Protein AF-A0A8S3IQK9-F1 (afdb_monomer)

pLDDT: mean 89.16, std 13.07, range [43.22, 98.38]

InterPro domains:
  IPR002076 ELO family [PF01151] (18-213)
  IPR002076 ELO family [PTHR11157] (20-207)

Secondary structure (DSSP, 8-state):
--HHHHHHHS-HHHHHHHHHHHHHHHHHHHHHHHHHHHHHHHHTTTTT-HHHHHHSPPPHHHHHHHHHHHHHHHHTHHHHHHHHHTT--HHHH-HHHHHHHHHHHHHHHHHTTSHHHHHHIIIIIHHHHHHHHHHHHH---TTHHHHHHHHHHHHHHHHHHHHHHHHHH-GGGTTHHHHTHHHHHHHHHHHHHHHHHHHHHHIIIIIIHHHHHHHHHHTT--

Sequence (222 aa):
IVFPLLTSILSSKVQRLLGKIHHAVLFIYSLFSFSITLFYVIKTKEITNWSDYLCSPIPPWLRIVSMTFTISKIWEWLDTAILISKGQSLKKIGFLHIYHHATTFLLFLCVMNFPGGEKSGMILNGFVHTLMYYHFAFRLPKLLRPIITTLQIIQLIMVTYIWHVVPTVCSSYKHFPQRSFLEFLLPYALVPVYSLFFFKFFIEQYLMSSNKKVRASSHKQE

Organism: NCBI:txid392030

Foldseek 3Di:
DPQVVVLVPDDPVVLLVVQLVLLVVLLVLLCVLQVVLVVVCVVVVVVVPVLCLFAPADDPVNLVSLVVLLVCLLSCVVVVSSCVSVVDDPVRCPDLNVLCSVCSSVLSVLQSVTNNSSSLCSNLVSVLSNVVSCCSNPPDDPVCVLVSLVSVLVSLVVSVVSLVCSLVSHVVCVCVCVVPVVSSCSSVVRSVVSNVVSVVCSCVPPVVVVVVVVVVVVVVVD

Structure (mmCIF, N/CA/C/O backbone):
data_AF-A0A8S3IQK9-F1
#
_entry.id   AF-A0A8S3IQK9-F1
#
loop_
_atom_site.group_PDB
_atom_site.id
_atom_site.type_symbol
_atom_site.label_atom_id
_atom_site.label_alt_id
_atom_site.label_comp_id
_atom_site.label_asym_id
_atom_site.label_entity_id
_atom_site.label_seq_id
_atom_site.pdbx_PDB_ins_code
_atom_site.Cartn_x
_atom_site.Cartn_y
_atom_site.Cartn_z
_atom_site.occupancy
_atom_site.B_iso_or_equiv
_atom_site.auth_seq_id
_atom_site.auth_comp_id
_atom_site.auth_asym_id
_atom_site.auth_atom_id
_atom_site.pdbx_PDB_model_num
ATOM 1 N N . ILE A 1 1 ? -24.512 10.201 5.392 1.00 44.00 1 ILE A N 1
ATOM 2 C CA . ILE A 1 1 ? -25.829 10.179 6.085 1.00 44.00 1 ILE A CA 1
ATOM 3 C C . ILE A 1 1 ? -26.453 8.769 6.143 1.00 44.00 1 ILE A C 1
ATOM 5 O O . ILE A 1 1 ? -27.253 8.521 7.026 1.00 44.00 1 ILE A O 1
ATOM 9 N N . VAL A 1 2 ? -26.033 7.797 5.317 1.00 46.94 2 VAL A N 1
ATOM 10 C CA . VAL A 1 2 ? -26.615 6.429 5.304 1.00 46.94 2 VAL A CA 1
ATOM 11 C C . VAL A 1 2 ? -26.166 5.531 6.478 1.00 46.94 2 VAL A C 1
ATOM 13 O O . VAL A 1 2 ? -26.920 4.691 6.956 1.00 46.94 2 VAL A O 1
ATOM 16 N N . PHE A 1 3 ? -24.949 5.719 6.993 1.00 47.91 3 PHE A N 1
ATOM 17 C CA . PHE A 1 3 ? -24.349 4.815 7.987 1.00 47.91 3 PHE A CA 1
ATOM 18 C C . PHE A 1 3 ? -24.975 4.793 9.401 1.00 47.91 3 PHE A C 1
ATOM 20 O O . PHE A 1 3 ? -25.069 3.701 9.961 1.00 47.91 3 PHE A O 1
ATOM 27 N N . PRO A 1 4 ? -25.433 5.918 9.992 1.00 50.53 4 PRO A N 1
ATOM 28 C CA . PRO A 1 4 ? -26.019 5.918 11.340 1.00 50.53 4 PRO A CA 1
ATOM 29 C C . PRO A 1 4 ? -27.350 5.156 11.444 1.00 50.53 4 PRO A C 1
ATOM 31 O O . PRO A 1 4 ? -27.756 4.777 12.539 1.00 50.53 4 PRO A O 1
ATOM 34 N N . LEU A 1 5 ? -28.039 4.919 10.320 1.00 47.47 5 LEU A N 1
ATOM 35 C CA . LEU A 1 5 ? -29.294 4.163 10.312 1.00 47.47 5 LEU A CA 1
ATOM 36 C C . LEU A 1 5 ? -29.052 2.649 10.422 1.00 47.47 5 LEU A C 1
ATOM 38 O O . LEU A 1 5 ? -29.777 1.952 11.129 1.00 47.47 5 LEU A O 1
ATOM 42 N N . LEU A 1 6 ? -28.000 2.139 9.772 1.00 51.53 6 LEU A N 1
ATOM 43 C CA . LEU A 1 6 ? -27.691 0.705 9.741 1.00 51.53 6 LEU A CA 1
ATOM 44 C C . LEU A 1 6 ? -27.264 0.172 11.121 1.00 51.53 6 LEU A C 1
ATOM 46 O O . LEU A 1 6 ? -27.490 -0.992 11.454 1.00 51.53 6 LEU A O 1
ATOM 50 N N . THR A 1 7 ? -26.673 1.035 11.951 1.00 52.72 7 THR A N 1
ATOM 51 C CA . THR A 1 7 ? -26.176 0.691 13.291 1.00 52.72 7 THR A CA 1
ATOM 52 C C . THR A 1 7 ? -27.278 0.440 14.313 1.00 52.72 7 THR A C 1
ATOM 54 O O . THR A 1 7 ? -27.037 -0.271 15.284 1.00 52.72 7 THR A O 1
ATOM 57 N N . SER A 1 8 ? -28.478 0.981 14.083 1.00 54.38 8 SER A N 1
ATOM 58 C CA . SER A 1 8 ? -29.641 0.823 14.969 1.00 54.38 8 SER A CA 1
ATOM 59 C C . SER A 1 8 ? -30.329 -0.544 14.812 1.00 54.38 8 SER A C 1
ATOM 61 O O . SER A 1 8 ? -30.964 -1.039 15.737 1.00 54.38 8 SER A O 1
ATOM 63 N N . ILE A 1 9 ? -30.170 -1.194 13.653 1.00 61.09 9 ILE A N 1
ATOM 64 C CA . ILE A 1 9 ? -31.007 -2.338 13.253 1.00 61.09 9 ILE A CA 1
ATOM 65 C C . ILE A 1 9 ? -30.297 -3.688 13.463 1.00 61.09 9 ILE A C 1
ATOM 67 O O . ILE A 1 9 ? -30.941 -4.719 13.659 1.00 61.09 9 ILE A O 1
ATOM 71 N N . LEU A 1 10 ? -28.960 -3.719 13.444 1.00 70.81 10 LEU A N 1
ATOM 72 C CA . LEU A 1 10 ? -28.212 -4.975 13.378 1.00 70.81 10 LEU A CA 1
ATOM 73 C C . LEU A 1 10 ? -27.674 -5.440 14.740 1.00 70.81 10 LEU A C 1
ATOM 75 O O . LEU A 1 10 ? -26.848 -4.768 15.357 1.00 70.81 10 LEU A O 1
ATOM 79 N N . SER A 1 11 ? -28.057 -6.650 15.165 1.00 81.94 11 SER A N 1
ATOM 80 C CA . SER A 1 11 ? -27.564 -7.281 16.400 1.00 81.94 11 SER A CA 1
ATOM 81 C C . SER A 1 11 ? -26.031 -7.381 16.449 1.00 81.94 11 SER A C 1
ATOM 83 O O . SER A 1 11 ? -25.366 -7.691 15.455 1.00 81.94 11 SER A O 1
ATOM 85 N N . SER A 1 12 ? -25.449 -7.215 17.644 1.00 80.69 12 SER A N 1
ATOM 86 C CA . SER A 1 12 ? -23.993 -7.252 17.867 1.00 80.69 12 SER A CA 1
ATOM 87 C C . SER A 1 12 ? -23.318 -8.559 17.423 1.00 80.69 12 SER A C 1
ATOM 89 O O . SER A 1 12 ? -22.111 -8.577 17.159 1.00 80.69 12 SER A O 1
ATOM 91 N N . LYS A 1 13 ? -24.061 -9.674 17.361 1.00 85.25 13 LYS A N 1
ATOM 92 C CA . LYS A 1 13 ? -23.564 -10.953 16.825 1.00 85.25 13 LYS A CA 1
ATOM 93 C C . LYS A 1 13 ? -23.401 -10.885 15.307 1.00 85.25 13 LYS A C 1
ATOM 95 O O . LYS A 1 13 ? -22.355 -11.278 14.797 1.00 85.25 13 LYS A O 1
ATOM 100 N N . VAL A 1 14 ? -24.388 -10.322 14.613 1.00 86.38 14 VAL A N 1
ATOM 101 C CA . VAL A 1 14 ? -24.384 -10.168 13.153 1.00 86.38 14 VAL A CA 1
ATOM 102 C C . VAL A 1 14 ? -23.281 -9.202 12.724 1.00 86.38 14 VAL A C 1
ATOM 104 O O . VAL A 1 14 ? -22.491 -9.542 11.854 1.00 86.38 14 VAL A O 1
ATOM 107 N N . GLN A 1 15 ? -23.118 -8.062 13.404 1.00 84.69 15 GLN A N 1
ATOM 108 C CA . GLN A 1 15 ? -22.021 -7.124 13.112 1.00 84.69 15 GLN A CA 1
ATOM 109 C C . GLN A 1 15 ? -20.630 -7.765 13.273 1.00 84.69 15 GLN A C 1
ATOM 111 O O . GLN A 1 15 ? -19.709 -7.507 12.496 1.00 84.69 15 GLN A O 1
ATOM 116 N N . ARG A 1 16 ? -20.458 -8.625 14.289 1.00 86.31 16 ARG A N 1
ATOM 117 C CA . ARG A 1 16 ? -19.213 -9.381 14.493 1.00 86.31 16 ARG A CA 1
ATOM 118 C C . ARG A 1 16 ? -18.987 -10.418 13.396 1.00 86.31 16 ARG A C 1
ATOM 120 O O . ARG A 1 16 ? -17.847 -10.570 12.966 1.00 86.31 16 ARG A O 1
ATOM 127 N N . LEU A 1 17 ? -20.038 -11.110 12.962 1.00 90.69 17 LEU A N 1
ATOM 128 C CA . LEU A 1 17 ? -19.971 -12.080 11.871 1.00 90.69 17 LEU A CA 1
ATOM 129 C C . LEU A 1 17 ? -19.630 -11.398 10.541 1.00 90.69 17 LEU A C 1
ATOM 131 O O . LEU A 1 17 ? -18.677 -11.814 9.892 1.00 90.69 17 LEU A O 1
ATOM 135 N N . LEU A 1 18 ? -20.324 -10.311 10.193 1.00 91.12 18 LEU A N 1
ATOM 136 C CA . LEU A 1 1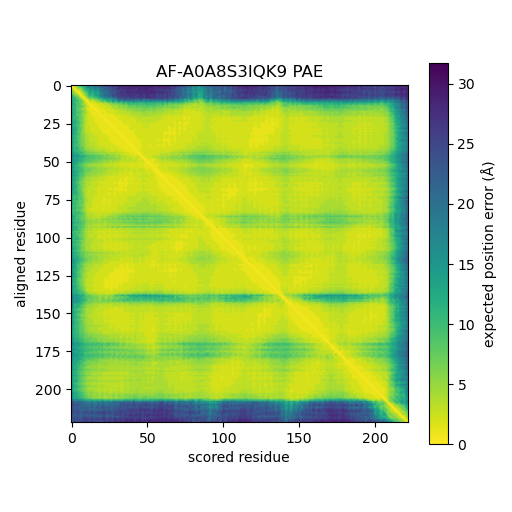8 ? -20.044 -9.522 8.991 1.00 91.12 18 LEU A CA 1
ATOM 137 C C . LEU A 1 18 ? -18.604 -9.017 8.972 1.00 91.12 18 LEU A C 1
ATOM 139 O O . LEU A 1 18 ? -17.912 -9.192 7.978 1.00 91.12 18 LEU A O 1
ATOM 143 N N . GLY A 1 19 ? -18.113 -8.478 10.093 1.00 92.44 19 GLY A N 1
ATOM 144 C CA . GLY A 1 19 ? -16.718 -8.053 10.187 1.00 92.44 19 GLY A CA 1
ATOM 145 C C . GLY A 1 19 ? -15.724 -9.204 9.999 1.00 92.44 19 GLY A C 1
ATOM 146 O O . GLY A 1 19 ? -14.699 -9.022 9.355 1.00 92.44 19 GLY A O 1
ATOM 147 N N . LYS A 1 20 ? -16.018 -10.402 10.522 1.00 93.50 20 LYS A N 1
ATOM 148 C CA . LYS A 1 20 ? -15.171 -11.584 10.292 1.00 93.50 20 LYS A CA 1
ATOM 149 C C . LYS A 1 20 ? -15.172 -12.015 8.826 1.00 93.50 20 LYS A C 1
ATOM 151 O O . LYS A 1 20 ? -14.098 -12.278 8.301 1.00 93.50 20 LYS A O 1
ATOM 156 N N . ILE A 1 21 ? -16.343 -12.078 8.189 1.00 94.88 21 ILE A N 1
ATOM 157 C CA . ILE A 1 21 ? -16.478 -12.438 6.770 1.00 94.88 21 ILE A CA 1
ATOM 158 C C . ILE A 1 21 ? -15.718 -11.430 5.907 1.00 94.88 21 ILE A C 1
ATOM 160 O O . ILE A 1 21 ? -14.909 -11.829 5.081 1.00 94.88 21 ILE A O 1
ATOM 164 N N . HIS A 1 22 ? -15.909 -10.135 6.159 1.00 95.62 22 HIS A N 1
ATOM 165 C CA . HIS A 1 22 ? -15.214 -9.052 5.467 1.00 95.62 22 HIS A CA 1
ATOM 166 C C . HIS A 1 22 ? -13.687 -9.196 5.535 1.00 95.62 22 HIS A C 1
ATOM 168 O O . HIS A 1 22 ? -13.026 -9.253 4.500 1.00 95.62 22 HIS A O 1
ATOM 174 N N . HIS A 1 23 ? -13.121 -9.351 6.739 1.00 96.19 23 HIS A N 1
ATOM 175 C CA . HIS A 1 23 ? -11.676 -9.548 6.879 1.00 96.19 23 HIS A CA 1
ATOM 176 C C . HIS A 1 23 ? -11.203 -10.876 6.264 1.00 96.19 23 HIS A C 1
ATOM 178 O O . HIS A 1 23 ? -10.103 -10.931 5.728 1.00 96.19 23 HIS A O 1
ATOM 184 N N . ALA A 1 24 ? -12.005 -11.945 6.314 1.00 96.56 24 ALA A N 1
ATOM 185 C CA . ALA A 1 24 ? -11.653 -13.224 5.695 1.00 96.56 24 ALA A CA 1
ATOM 186 C C . ALA A 1 24 ? -11.607 -13.128 4.160 1.00 96.56 24 ALA A C 1
ATOM 188 O O . ALA A 1 24 ? -10.679 -13.649 3.546 1.00 96.56 24 ALA A O 1
ATOM 189 N N . VAL A 1 25 ? -12.559 -12.417 3.548 1.00 97.25 25 VAL A N 1
ATOM 190 C CA . VAL A 1 25 ? -12.567 -12.141 2.103 1.00 97.25 25 VAL A CA 1
ATOM 191 C C . VAL A 1 25 ? -11.338 -11.324 1.710 1.00 97.25 25 VAL A C 1
ATOM 193 O O . VAL A 1 25 ? -10.624 -11.713 0.789 1.00 97.25 25 VAL A O 1
ATOM 196 N N . LEU A 1 26 ? -11.036 -10.246 2.441 1.00 97.38 26 LEU A N 1
ATOM 197 C CA . LEU A 1 26 ? -9.849 -9.426 2.179 1.00 97.38 26 LEU A CA 1
ATOM 198 C C . LEU A 1 26 ? -8.540 -10.193 2.391 1.00 97.38 26 LEU A C 1
ATOM 200 O O . LEU A 1 26 ? -7.598 -10.003 1.623 1.00 97.38 26 LEU A O 1
ATOM 204 N N . PHE A 1 27 ? -8.483 -11.094 3.373 1.00 97.50 27 PHE A N 1
ATOM 205 C CA . PHE A 1 27 ? -7.359 -12.010 3.564 1.00 97.50 27 PHE A CA 1
ATOM 206 C C . PHE A 1 27 ? -7.152 -12.916 2.343 1.00 97.50 27 PHE A C 1
ATOM 208 O O . PHE A 1 27 ? -6.056 -12.932 1.786 1.00 97.50 27 PHE A O 1
ATOM 215 N N . ILE A 1 28 ? -8.195 -13.632 1.905 1.00 97.94 28 ILE A N 1
ATOM 216 C CA . ILE A 1 28 ? -8.118 -14.555 0.760 1.00 97.94 28 ILE A CA 1
ATOM 217 C C . ILE A 1 28 ? -7.727 -13.795 -0.511 1.00 97.94 28 ILE A C 1
ATOM 219 O O . ILE A 1 28 ? -6.857 -14.237 -1.258 1.00 97.94 28 ILE A O 1
ATOM 223 N N . TYR A 1 29 ? -8.337 -12.632 -0.737 1.00 98.19 29 TYR A N 1
ATOM 224 C CA . TYR A 1 29 ? -8.069 -11.811 -1.910 1.00 98.19 29 TYR A CA 1
ATOM 225 C C . TYR A 1 29 ? -6.640 -11.245 -1.928 1.00 98.19 29 TYR A C 1
ATOM 227 O O . TYR A 1 29 ? -5.969 -11.269 -2.965 1.00 98.19 29 TYR A O 1
ATOM 235 N N . SER A 1 30 ? -6.151 -10.773 -0.777 1.00 98.00 30 SER A N 1
ATOM 236 C CA . SER A 1 30 ? -4.775 -10.281 -0.642 1.00 98.00 30 SER A CA 1
ATOM 237 C C . SER A 1 30 ? -3.767 -11.403 -0.878 1.00 98.00 30 SER A C 1
ATOM 239 O O . SER A 1 30 ? -2.795 -11.193 -1.602 1.00 98.00 30 SER A O 1
ATOM 241 N N . LEU A 1 31 ? -4.037 -12.601 -0.342 1.00 98.31 31 LEU A N 1
ATOM 242 C CA . LEU A 1 31 ? -3.203 -13.783 -0.547 1.00 98.31 31 LEU A CA 1
ATOM 243 C C . LEU A 1 31 ? -3.162 -14.166 -2.026 1.00 98.31 31 LEU A C 1
ATOM 245 O O . LEU A 1 31 ? -2.081 -14.349 -2.573 1.00 98.31 31 LEU A O 1
ATOM 249 N N . PHE A 1 32 ? -4.321 -14.221 -2.687 1.00 98.38 32 PHE A N 1
ATOM 250 C CA . PHE A 1 32 ? -4.412 -14.502 -4.118 1.00 98.38 32 PHE A CA 1
ATOM 251 C C . PHE A 1 32 ? -3.586 -13.509 -4.947 1.00 98.38 32 PHE A C 1
ATOM 253 O O . PHE A 1 32 ? -2.728 -13.932 -5.719 1.00 98.38 32 PHE A O 1
ATOM 260 N N . SER A 1 33 ? -3.798 -12.204 -4.746 1.00 98.06 33 SER A N 1
ATOM 261 C CA . SER A 1 33 ? -3.134 -11.138 -5.515 1.00 98.06 33 SER A CA 1
ATOM 262 C C . SER A 1 33 ? -1.614 -11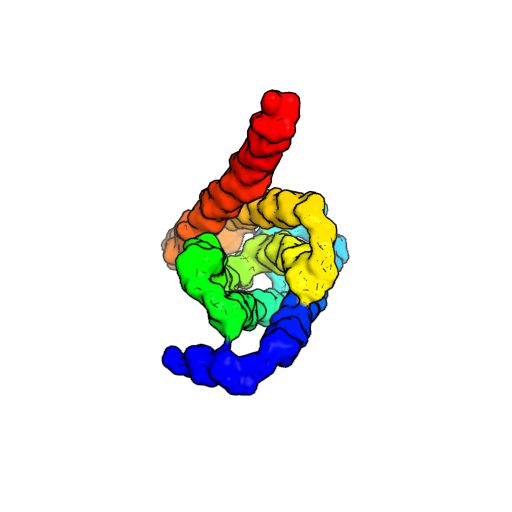.137 -5.314 1.00 98.06 33 SER A C 1
ATOM 264 O O . SER A 1 33 ? -0.851 -11.003 -6.274 1.00 98.06 33 SER A O 1
ATOM 266 N N . PHE A 1 34 ? -1.166 -11.345 -4.072 1.00 98.12 34 PHE A N 1
ATOM 267 C CA . PHE A 1 34 ? 0.247 -11.507 -3.735 1.00 98.12 34 PHE A CA 1
ATOM 268 C C . PHE A 1 34 ? 0.840 -12.755 -4.398 1.00 98.12 34 PHE A C 1
ATOM 270 O O . PHE A 1 34 ? 1.838 -12.656 -5.111 1.00 98.12 34 PHE A O 1
ATOM 277 N N . SER A 1 35 ? 0.225 -13.923 -4.198 1.00 98.38 35 SER A N 1
ATOM 278 C CA . SER A 1 35 ? 0.761 -15.201 -4.667 1.00 98.38 35 SER A CA 1
ATOM 279 C C . SER A 1 35 ? 0.821 -15.285 -6.187 1.00 98.38 35 SER A C 1
ATOM 281 O O . SER A 1 35 ? 1.826 -15.751 -6.718 1.00 98.38 35 SER A O 1
ATOM 283 N N . ILE A 1 36 ? -0.207 -14.809 -6.897 1.00 98.19 36 ILE A N 1
ATOM 284 C CA . ILE A 1 36 ? -0.225 -14.863 -8.362 1.00 98.19 36 ILE A CA 1
ATOM 285 C C . ILE A 1 36 ? 0.827 -13.935 -8.982 1.00 98.19 36 ILE A C 1
ATOM 287 O O . ILE A 1 36 ? 1.512 -14.325 -9.929 1.00 98.19 36 ILE A O 1
ATOM 291 N N . THR A 1 37 ? 1.019 -12.744 -8.407 1.00 97.81 37 THR A N 1
ATOM 292 C CA . THR A 1 37 ? 2.041 -11.791 -8.863 1.00 97.81 37 THR A CA 1
ATOM 293 C C . THR A 1 37 ? 3.440 -12.307 -8.551 1.00 97.81 37 THR A C 1
ATOM 295 O O . THR A 1 37 ? 4.316 -12.274 -9.411 1.00 97.81 37 THR A O 1
ATOM 298 N N . LEU A 1 38 ? 3.652 -12.840 -7.344 1.00 97.94 38 LEU A N 1
ATOM 299 C CA . LEU A 1 38 ? 4.930 -13.427 -6.955 1.00 97.94 38 LEU A CA 1
ATOM 300 C C . LEU A 1 38 ? 5.287 -14.620 -7.851 1.00 97.94 38 LEU A C 1
ATOM 302 O O . LEU A 1 38 ? 6.410 -14.705 -8.342 1.00 97.94 38 LEU A O 1
ATOM 306 N N . PHE A 1 39 ? 4.327 -15.509 -8.115 1.00 97.88 39 PHE A N 1
ATOM 307 C CA . PHE A 1 39 ? 4.516 -16.636 -9.024 1.00 97.88 39 PHE A CA 1
ATOM 308 C C . PHE A 1 39 ? 4.902 -16.173 -10.432 1.00 97.88 39 PHE A C 1
ATOM 310 O O . PHE A 1 39 ? 5.832 -16.725 -11.019 1.00 97.88 39 PHE A O 1
ATOM 317 N N . TYR A 1 40 ? 4.233 -15.141 -10.958 1.00 97.56 40 TYR A N 1
ATOM 318 C CA . TYR A 1 40 ? 4.571 -14.553 -12.254 1.00 97.56 40 TYR A CA 1
ATOM 319 C C . TYR A 1 40 ? 6.020 -14.044 -12.286 1.00 97.56 40 TYR A C 1
ATOM 321 O O . TYR A 1 40 ? 6.787 -14.473 -13.144 1.00 97.56 40 TYR A O 1
ATOM 329 N N . VAL A 1 41 ? 6.415 -13.214 -11.316 1.00 97.06 41 VAL A N 1
ATOM 330 C CA . VAL A 1 41 ? 7.752 -12.594 -11.250 1.00 97.06 41 VAL A CA 1
ATOM 331 C C . VAL A 1 41 ? 8.868 -13.631 -11.041 1.00 97.06 41 VAL A C 1
ATOM 333 O O . VAL A 1 41 ? 9.979 -13.467 -11.549 1.00 97.06 41 VAL A O 1
ATOM 336 N N . ILE A 1 42 ? 8.589 -14.726 -10.324 1.00 97.12 42 ILE A N 1
ATOM 337 C CA . ILE A 1 42 ? 9.517 -15.861 -10.203 1.00 97.12 42 ILE A CA 1
ATOM 338 C C . ILE A 1 42 ? 9.629 -16.597 -11.543 1.00 97.12 42 ILE A C 1
ATOM 340 O O . ILE A 1 42 ? 10.737 -16.873 -12.005 1.00 97.12 42 ILE A O 1
ATOM 344 N N . LYS A 1 43 ? 8.498 -16.892 -12.194 1.00 96.69 43 LYS A N 1
ATOM 345 C CA . LYS A 1 43 ? 8.457 -17.633 -13.462 1.00 96.69 43 LYS A CA 1
ATOM 346 C C . LYS A 1 43 ? 9.163 -16.889 -14.598 1.00 96.69 43 LYS A C 1
ATOM 348 O O . LYS A 1 43 ? 9.836 -17.527 -15.404 1.00 96.69 43 LYS A O 1
ATOM 353 N N . THR A 1 44 ? 9.039 -15.565 -14.662 1.00 95.75 44 THR A N 1
ATOM 354 C CA . THR A 1 44 ? 9.718 -14.729 -15.665 1.00 95.75 44 THR A CA 1
ATOM 355 C C . THR A 1 44 ? 11.158 -14.381 -15.287 1.00 95.75 44 THR A C 1
ATOM 357 O O . THR A 1 44 ? 11.843 -13.730 -16.069 1.00 95.75 44 THR A O 1
ATOM 360 N N . LYS A 1 45 ? 11.647 -14.835 -14.120 1.00 95.19 45 LYS A N 1
ATOM 361 C CA . LYS A 1 45 ? 12.973 -14.517 -13.553 1.00 95.19 45 LYS A CA 1
ATOM 362 C C . LYS A 1 45 ? 13.209 -13.026 -13.285 1.00 95.19 45 LYS A C 1
ATOM 364 O O . LYS A 1 45 ? 14.318 -12.639 -12.914 1.00 95.19 45 LYS A O 1
ATOM 369 N N . GLU A 1 46 ? 12.163 -12.207 -13.359 1.00 94.56 46 GLU A N 1
ATOM 370 C CA . GLU A 1 46 ? 12.211 -10.780 -13.034 1.00 94.56 46 GLU A CA 1
ATOM 371 C C . GLU A 1 46 ? 12.671 -10.551 -11.588 1.00 94.56 46 GLU A C 1
ATOM 373 O O . GLU A 1 46 ? 13.351 -9.573 -11.320 1.00 94.56 46 GLU A O 1
ATOM 378 N N . ILE A 1 47 ? 12.416 -11.486 -10.662 1.00 91.69 47 ILE A N 1
ATOM 379 C CA . ILE A 1 47 ? 12.910 -11.372 -9.276 1.00 91.69 47 ILE A CA 1
ATOM 380 C C . ILE A 1 47 ? 14.443 -11.285 -9.178 1.00 91.69 47 ILE A C 1
ATOM 382 O O . ILE A 1 47 ? 14.969 -10.738 -8.213 1.00 91.69 47 ILE A O 1
ATOM 386 N N . THR A 1 48 ? 15.161 -11.836 -10.162 1.00 93.00 48 THR A N 1
ATOM 387 C CA . THR A 1 48 ? 16.632 -11.842 -10.194 1.00 93.00 48 THR A CA 1
ATOM 388 C C . THR A 1 48 ? 17.219 -10.674 -10.978 1.00 93.00 48 THR A C 1
ATOM 390 O O . THR A 1 48 ? 18.368 -10.307 -10.745 1.00 93.00 48 THR A O 1
ATOM 393 N N . ASN A 1 49 ? 16.438 -10.066 -11.875 1.00 94.31 49 ASN A N 1
ATOM 394 C CA . ASN A 1 49 ? 16.864 -8.923 -12.670 1.00 94.31 49 ASN A CA 1
ATOM 395 C C . ASN A 1 49 ? 16.090 -7.671 -12.253 1.00 94.31 49 ASN A C 1
ATOM 397 O O . ASN A 1 49 ? 14.935 -7.471 -12.625 1.00 94.31 49 ASN A O 1
ATOM 401 N N . TRP A 1 50 ? 16.766 -6.796 -11.510 1.00 91.69 50 TRP A N 1
ATOM 402 C CA . TRP A 1 50 ? 16.170 -5.574 -10.975 1.00 91.69 50 TRP A CA 1
ATOM 403 C C . TRP A 1 50 ? 15.604 -4.645 -12.058 1.00 91.69 50 TRP A C 1
ATOM 405 O O . TRP A 1 50 ? 14.548 -4.049 -11.863 1.00 91.69 50 TRP A O 1
ATOM 415 N N . SER A 1 51 ? 16.260 -4.551 -13.218 1.00 93.38 51 SER A N 1
ATOM 416 C CA . SER A 1 51 ? 15.768 -3.730 -14.329 1.00 93.38 51 SER A CA 1
ATOM 417 C C . SER A 1 51 ? 14.462 -4.289 -14.893 1.00 93.38 51 SER A C 1
ATOM 419 O O . SER A 1 51 ? 13.494 -3.549 -15.069 1.00 93.38 51 SER A O 1
ATOM 421 N N . ASP A 1 52 ? 14.393 -5.603 -15.106 1.00 94.25 52 ASP A N 1
ATOM 422 C CA . ASP A 1 52 ? 13.188 -6.244 -15.642 1.00 94.25 52 ASP A CA 1
ATOM 423 C C . ASP A 1 52 ? 12.036 -6.170 -14.6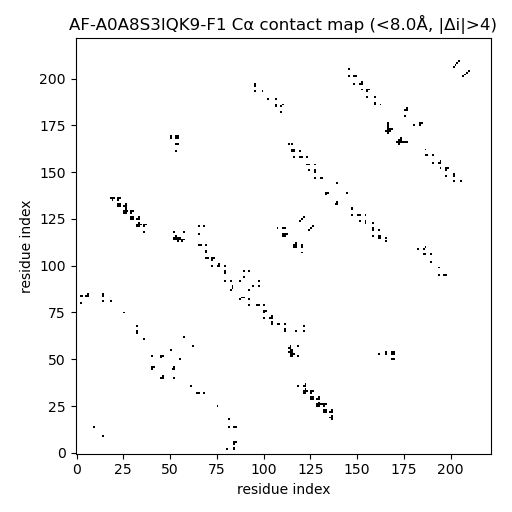27 1.00 94.25 52 ASP A C 1
ATOM 425 O O . ASP A 1 52 ? 10.897 -5.854 -14.980 1.00 94.25 52 ASP A O 1
ATOM 429 N N . TYR A 1 53 ? 12.331 -6.346 -13.335 1.00 95.88 53 TYR A N 1
ATOM 430 C CA . TYR A 1 53 ? 11.347 -6.137 -12.276 1.00 95.88 53 TYR A CA 1
ATOM 431 C C . TYR A 1 53 ? 10.772 -4.717 -12.290 1.00 95.88 53 TYR A C 1
ATOM 433 O O . TYR A 1 53 ? 9.569 -4.537 -12.126 1.00 95.88 53 TYR A O 1
ATOM 441 N N . LEU A 1 54 ? 11.583 -3.686 -12.511 1.00 95.62 54 LEU A N 1
ATOM 442 C CA . LEU A 1 54 ? 11.091 -2.308 -12.480 1.00 95.62 54 LEU A CA 1
ATOM 443 C C . LEU A 1 54 ? 10.384 -1.881 -13.768 1.00 95.62 54 LEU A C 1
ATOM 445 O O . LEU A 1 54 ? 9.412 -1.123 -13.703 1.00 95.62 54 LEU A O 1
ATOM 449 N N . CYS A 1 55 ? 10.859 -2.355 -14.918 1.00 95.06 55 CYS A N 1
ATOM 450 C CA . CYS A 1 55 ? 10.507 -1.773 -16.210 1.00 95.06 55 CYS A CA 1
ATOM 451 C C . CYS A 1 55 ? 9.592 -2.655 -17.064 1.00 95.06 55 CYS A C 1
ATOM 453 O O . CYS A 1 55 ? 8.861 -2.118 -17.896 1.00 95.06 55 CYS A O 1
ATOM 455 N N . SER A 1 56 ? 9.591 -3.978 -16.869 1.00 94.88 56 SER A N 1
ATOM 456 C CA . SER A 1 56 ? 8.799 -4.884 -17.707 1.00 94.88 56 SER A CA 1
ATOM 457 C C . SER A 1 56 ? 7.314 -4.813 -17.342 1.00 94.88 56 SER A C 1
ATOM 459 O O . SER A 1 56 ? 6.970 -5.088 -16.186 1.00 94.88 56 SER A O 1
ATOM 461 N N . PRO A 1 57 ? 6.420 -4.464 -18.287 1.00 94.38 57 PRO A N 1
ATOM 462 C CA . PRO A 1 57 ? 4.988 -4.388 -18.027 1.00 94.38 57 PRO A CA 1
ATOM 463 C C . PRO A 1 57 ? 4.413 -5.771 -17.716 1.00 94.38 57 PRO A C 1
ATOM 465 O O . PRO A 1 57 ? 4.880 -6.790 -18.226 1.00 94.38 57 PRO A O 1
ATOM 468 N N . ILE A 1 58 ? 3.370 -5.803 -16.890 1.00 94.88 58 ILE A N 1
ATOM 469 C CA . ILE A 1 58 ? 2.651 -7.045 -16.602 1.00 94.88 58 ILE A CA 1
ATOM 470 C C . ILE A 1 58 ? 1.714 -7.428 -17.760 1.00 94.88 58 ILE A C 1
ATOM 472 O O . ILE A 1 58 ? 1.192 -6.550 -18.455 1.00 94.88 58 ILE A O 1
ATOM 476 N N . PRO A 1 59 ? 1.449 -8.729 -17.973 1.00 96.62 59 PRO A N 1
ATOM 477 C CA . PRO A 1 59 ? 0.540 -9.181 -19.019 1.00 96.62 59 PRO A CA 1
ATOM 478 C C . PRO A 1 59 ? -0.919 -8.779 -18.727 1.00 96.62 59 PRO A C 1
ATOM 480 O O . PRO A 1 59 ? -1.287 -8.604 -17.561 1.00 96.62 59 PRO A O 1
ATOM 483 N N . PRO A 1 60 ? -1.797 -8.720 -19.750 1.00 96.50 60 PRO A N 1
ATOM 484 C CA . PRO A 1 60 ? -3.177 -8.247 -19.597 1.00 96.50 60 PRO A CA 1
ATOM 485 C C . PRO A 1 60 ? -3.996 -8.982 -18.527 1.00 96.50 60 PRO A C 1
ATOM 487 O O . PRO A 1 60 ? -4.770 -8.364 -17.804 1.00 96.50 60 PRO A O 1
ATOM 490 N N . TRP A 1 61 ? -3.806 -10.294 -18.372 1.00 95.94 61 TRP A N 1
ATOM 491 C CA . TRP A 1 61 ? -4.524 -11.068 -17.355 1.00 95.94 61 TRP A CA 1
ATOM 492 C C . TRP A 1 61 ? -4.115 -10.670 -15.926 1.00 95.94 61 TRP A C 1
ATOM 494 O O . TRP A 1 61 ? -4.964 -10.603 -15.040 1.00 95.94 61 TRP A O 1
ATOM 504 N N . LEU A 1 62 ? -2.834 -10.355 -15.698 1.00 97.12 62 LEU A N 1
ATOM 505 C CA . LEU A 1 62 ? -2.334 -9.907 -14.396 1.00 97.12 62 LEU A CA 1
ATOM 506 C C . LEU A 1 62 ? -2.701 -8.439 -14.158 1.00 97.12 62 LEU A C 1
ATOM 508 O O . LEU A 1 62 ? -2.953 -8.028 -13.028 1.00 97.12 62 LEU A O 1
ATOM 512 N N . ARG A 1 63 ? -2.819 -7.658 -15.237 1.00 96.69 63 ARG A N 1
ATOM 513 C CA . ARG A 1 63 ? -3.335 -6.287 -15.202 1.00 96.69 63 ARG A CA 1
ATOM 514 C C . ARG A 1 63 ? -4.766 -6.221 -14.682 1.00 96.69 63 ARG A C 1
ATOM 516 O O . ARG A 1 63 ? -5.073 -5.313 -13.917 1.00 96.69 63 ARG A O 1
ATOM 523 N N . ILE A 1 64 ? -5.611 -7.200 -15.011 1.00 97.25 64 ILE A N 1
ATOM 524 C CA . ILE A 1 64 ? -6.957 -7.311 -14.426 1.00 97.25 64 ILE A CA 1
ATOM 525 C C . ILE A 1 64 ? -6.867 -7.491 -12.904 1.00 97.25 64 ILE A C 1
ATOM 527 O O . ILE A 1 64 ? -7.572 -6.796 -12.178 1.00 97.25 64 ILE A O 1
ATOM 531 N N . VAL A 1 65 ? -5.962 -8.348 -12.413 1.00 97.75 65 VAL A N 1
ATOM 532 C CA . VAL A 1 65 ? -5.747 -8.552 -10.966 1.00 97.75 65 VAL A CA 1
ATOM 533 C C . VAL A 1 65 ? -5.274 -7.266 -10.286 1.00 97.75 65 VAL A C 1
ATOM 535 O O . VAL A 1 65 ? -5.757 -6.909 -9.214 1.00 97.75 65 VAL A O 1
ATOM 538 N N . SER A 1 66 ? -4.367 -6.528 -10.923 1.00 97.62 66 SER A N 1
ATOM 539 C CA . SER A 1 66 ? -3.920 -5.221 -10.436 1.00 97.62 66 SER A CA 1
ATOM 540 C C . SER A 1 66 ? -5.060 -4.202 -10.377 1.00 97.62 66 SER A C 1
ATOM 542 O O . S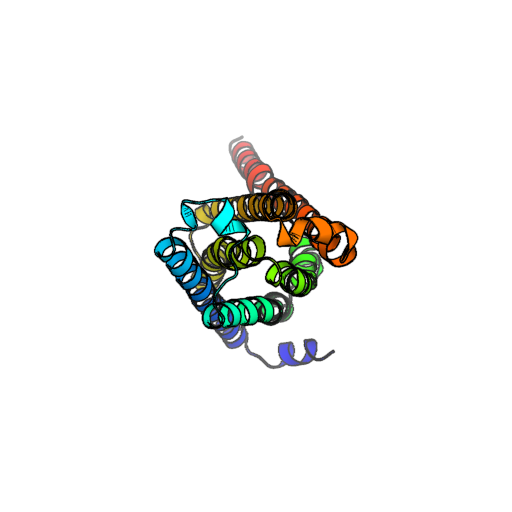ER A 1 66 ? -5.246 -3.532 -9.362 1.00 97.62 66 SER A O 1
ATOM 544 N N . MET A 1 67 ? -5.896 -4.129 -11.417 1.00 97.56 67 MET A N 1
ATOM 545 C CA . MET A 1 67 ? -7.080 -3.265 -11.426 1.00 97.56 67 MET A CA 1
ATOM 546 C C . MET A 1 67 ? -8.048 -3.620 -10.297 1.00 97.56 67 MET A C 1
ATOM 548 O O . MET A 1 67 ? -8.505 -2.729 -9.579 1.00 97.56 67 MET A O 1
ATOM 552 N N . THR A 1 68 ? -8.326 -4.908 -10.081 1.00 97.62 68 THR A N 1
ATOM 553 C CA . THR A 1 68 ? -9.170 -5.337 -8.962 1.00 97.62 68 THR A CA 1
ATOM 554 C C . THR A 1 68 ? -8.501 -5.067 -7.613 1.00 97.62 68 THR A C 1
ATOM 556 O O . THR A 1 68 ? -9.197 -4.780 -6.644 1.00 97.62 68 THR A O 1
ATOM 559 N N . PHE A 1 69 ? -7.164 -5.097 -7.530 1.00 97.69 69 PHE A N 1
ATOM 560 C CA . PHE A 1 69 ? -6.408 -4.754 -6.320 1.00 97.69 69 PHE A CA 1
ATOM 561 C C . PHE A 1 69 ? -6.477 -3.256 -6.008 1.00 97.69 69 PHE A C 1
ATOM 563 O O . PHE A 1 69 ? -6.603 -2.863 -4.851 1.00 97.69 69 PHE A O 1
ATOM 570 N N . THR A 1 70 ? -6.485 -2.403 -7.031 1.00 97.62 70 THR A N 1
ATOM 571 C CA . THR A 1 70 ? -6.778 -0.977 -6.863 1.00 97.62 70 THR A CA 1
ATOM 572 C C . THR A 1 70 ? -8.222 -0.772 -6.400 1.00 97.62 70 THR A C 1
ATOM 574 O O . THR A 1 70 ? -8.459 -0.051 -5.434 1.00 97.62 70 THR A O 1
ATOM 577 N N . ILE A 1 71 ? -9.195 -1.453 -7.016 1.00 97.25 71 ILE A N 1
ATOM 578 C CA . ILE A 1 71 ? -10.612 -1.371 -6.619 1.00 97.25 71 ILE A CA 1
ATOM 579 C C . ILE A 1 71 ? -10.826 -1.879 -5.186 1.00 97.25 71 ILE A C 1
ATOM 581 O O . ILE A 1 71 ? -11.648 -1.320 -4.455 1.00 97.25 71 ILE A O 1
ATOM 585 N N . SER A 1 72 ? -10.059 -2.876 -4.733 1.00 97.06 72 SER A N 1
ATOM 586 C CA . SER A 1 72 ? -10.174 -3.382 -3.363 1.00 97.06 72 SER A CA 1
ATOM 587 C C . SER A 1 72 ? -9.897 -2.299 -2.320 1.00 97.06 72 SER A C 1
ATOM 589 O O . SER A 1 72 ? -10.437 -2.388 -1.227 1.00 97.06 72 SER A O 1
ATOM 591 N N . LYS A 1 73 ? -9.168 -1.222 -2.646 1.00 97.31 73 LYS A N 1
ATOM 592 C CA . LYS A 1 73 ? -8.961 -0.082 -1.732 1.00 97.31 73 LYS A CA 1
ATOM 593 C C . LYS A 1 73 ? -10.248 0.665 -1.390 1.00 97.31 73 LYS A C 1
ATOM 595 O O . LYS A 1 73 ? -10.374 1.167 -0.277 1.00 97.31 73 LYS A O 1
ATOM 600 N N . ILE A 1 74 ? -11.236 0.665 -2.287 1.00 96.12 74 ILE A N 1
ATOM 601 C CA . ILE A 1 74 ? -12.590 1.149 -1.975 1.00 96.12 74 ILE A CA 1
ATOM 602 C C . ILE A 1 74 ? -13.295 0.160 -1.044 1.00 96.12 74 ILE A C 1
ATOM 604 O O . ILE A 1 74 ? -13.935 0.565 -0.077 1.00 96.12 74 ILE A O 1
ATOM 608 N N . TRP A 1 75 ? -13.159 -1.144 -1.299 1.00 96.12 75 TRP A N 1
ATOM 609 C CA . TRP A 1 75 ? -13.743 -2.177 -0.438 1.00 96.12 75 TRP A CA 1
ATOM 610 C C . TRP A 1 75 ? -13.190 -2.111 0.994 1.00 96.12 75 TRP A C 1
ATOM 612 O O . TRP A 1 75 ? -13.929 -2.277 1.963 1.00 96.12 75 TRP A O 1
ATOM 622 N N . GLU A 1 76 ? -11.906 -1.791 1.146 1.00 96.88 76 GLU A N 1
ATOM 623 C CA . GLU A 1 76 ? -11.243 -1.581 2.435 1.00 96.88 76 GLU A CA 1
ATOM 624 C C . GLU A 1 76 ? -11.859 -0.415 3.243 1.00 96.88 76 GLU A C 1
ATOM 626 O O . GLU A 1 76 ? -11.732 -0.388 4.464 1.00 96.88 76 GLU A O 1
ATOM 631 N N . TRP A 1 77 ? -12.624 0.510 2.642 1.00 95.00 77 TRP A N 1
ATOM 632 C CA . TR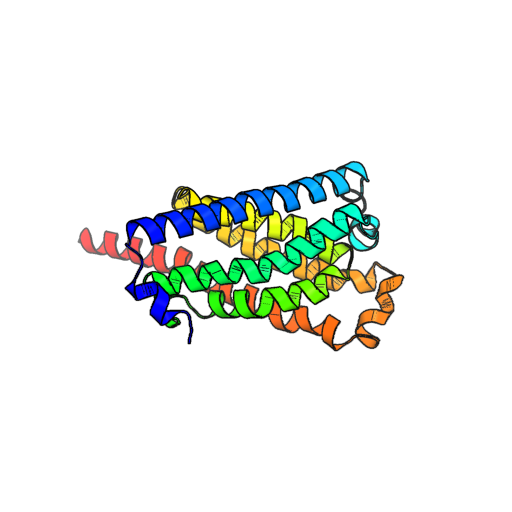P A 1 77 ? -13.380 1.524 3.405 1.00 95.00 77 TRP A CA 1
ATOM 633 C C . TRP A 1 77 ? -14.412 0.913 4.357 1.00 95.00 77 TRP A C 1
ATOM 635 O O . TRP A 1 77 ? -14.760 1.529 5.373 1.00 95.00 77 TRP A O 1
ATOM 645 N N . LEU A 1 78 ? -14.863 -0.316 4.076 1.00 94.69 78 LEU A N 1
ATOM 646 C CA . LEU A 1 78 ? -15.709 -1.080 4.985 1.00 94.69 78 LEU A CA 1
ATOM 647 C C . LEU A 1 78 ? -15.023 -1.343 6.335 1.00 94.69 78 LEU A C 1
ATOM 649 O O . LEU A 1 78 ? -15.731 -1.444 7.334 1.00 94.69 78 LEU A O 1
ATOM 653 N N . ASP A 1 79 ? -13.685 -1.348 6.416 1.00 93.75 79 ASP A N 1
ATOM 654 C CA . ASP A 1 79 ? -12.955 -1.440 7.689 1.00 93.75 79 ASP A CA 1
ATOM 655 C C . ASP A 1 79 ? -13.349 -0.284 8.618 1.00 93.75 79 ASP A C 1
ATOM 657 O O . ASP A 1 79 ? -13.776 -0.491 9.758 1.00 93.75 79 ASP A O 1
ATOM 661 N N . THR A 1 80 ? -13.295 0.947 8.103 1.00 93.06 80 THR A N 1
ATOM 662 C CA . THR A 1 80 ? -13.700 2.159 8.831 1.00 93.06 80 THR A CA 1
ATOM 663 C C . THR A 1 80 ? -15.178 2.106 9.203 1.00 93.06 80 THR A C 1
ATOM 665 O O . THR A 1 80 ? -15.555 2.396 10.339 1.00 93.06 80 THR A O 1
ATOM 668 N N . ALA A 1 81 ? -16.021 1.680 8.267 1.00 91.00 81 ALA A N 1
ATOM 669 C CA . ALA A 1 81 ? -17.457 1.554 8.471 1.00 91.00 81 ALA A CA 1
ATOM 670 C C . ALA A 1 81 ? -17.823 0.528 9.561 1.00 91.00 81 ALA A C 1
ATOM 672 O O . ALA A 1 81 ? -18.688 0.807 10.390 1.00 91.00 81 ALA A O 1
ATOM 673 N N . ILE A 1 82 ? -17.128 -0.612 9.630 1.00 91.00 82 ILE A N 1
ATOM 674 C CA . ILE A 1 82 ? -17.292 -1.629 10.680 1.00 91.00 82 ILE A CA 1
ATOM 675 C C . ILE A 1 82 ? -16.837 -1.096 12.049 1.00 91.00 82 ILE A C 1
ATOM 677 O O . ILE A 1 82 ? -17.412 -1.451 13.081 1.00 91.00 82 ILE A O 1
ATOM 681 N N . LEU A 1 83 ? -15.790 -0.268 12.105 1.00 90.69 83 LEU A N 1
ATOM 682 C CA . LEU A 1 83 ? -15.352 0.354 13.360 1.00 90.69 83 LEU A CA 1
ATOM 683 C C . LEU A 1 83 ? -16.377 1.379 13.858 1.00 90.69 83 LEU A C 1
ATOM 685 O O . LEU A 1 83 ? -16.754 1.341 15.033 1.00 90.69 83 LEU A O 1
ATOM 689 N N . ILE A 1 84 ? -16.886 2.226 12.960 1.00 90.19 84 ILE A N 1
ATOM 690 C CA . ILE A 1 84 ? -17.965 3.176 13.260 1.00 90.19 84 ILE A CA 1
ATOM 691 C C . ILE A 1 84 ? -19.225 2.425 13.697 1.00 90.19 84 ILE A C 1
ATOM 693 O O . ILE A 1 84 ? -19.842 2.800 14.693 1.00 90.19 84 ILE A O 1
ATOM 697 N N . SER A 1 85 ? -19.574 1.316 13.032 1.00 86.38 85 SER A N 1
ATOM 698 C CA . SER A 1 85 ? -20.770 0.541 13.376 1.00 86.38 85 SER A CA 1
ATOM 699 C C . SER A 1 85 ? -20.706 -0.094 14.763 1.00 86.38 85 SER A C 1
ATOM 701 O O . SER A 1 85 ? -21.733 -0.310 15.396 1.00 86.38 85 SER A O 1
ATOM 703 N N . LYS A 1 86 ? -19.491 -0.357 15.257 1.00 85.44 86 LYS A N 1
ATOM 704 C CA . LYS A 1 86 ? -19.215 -0.819 16.625 1.00 85.44 86 LYS A CA 1
ATOM 705 C C . LYS A 1 86 ? -19.188 0.322 17.653 1.00 85.44 86 LYS A C 1
ATOM 707 O O . LYS A 1 86 ? -18.764 0.101 18.787 1.00 85.44 86 LYS A O 1
ATOM 712 N N . GLY A 1 87 ? -19.582 1.534 17.263 1.00 85.31 87 GLY A N 1
ATOM 713 C CA . GLY A 1 87 ? -19.619 2.714 18.124 1.00 85.31 87 GLY A CA 1
ATOM 714 C C . GLY A 1 87 ? -18.256 3.369 18.353 1.00 85.31 87 GLY A C 1
ATOM 715 O O . GLY A 1 87 ? -18.089 4.104 19.325 1.00 85.31 87 GLY A O 1
ATOM 716 N N . GLN A 1 88 ? -17.247 3.105 17.512 1.00 88.88 88 GLN A N 1
ATOM 717 C CA . GLN A 1 88 ? -15.980 3.828 17.618 1.00 88.88 88 GLN A CA 1
ATOM 718 C C . GLN A 1 88 ? -16.099 5.219 16.994 1.00 88.88 88 GLN A C 1
ATOM 720 O O . GLN A 1 88 ? -16.476 5.364 15.834 1.00 88.88 88 GLN A O 1
ATOM 725 N N . SER A 1 89 ? -15.730 6.250 17.755 1.00 89.25 89 SER A N 1
ATOM 726 C CA . SER A 1 89 ? -15.610 7.607 17.222 1.00 89.25 89 SER A CA 1
ATOM 727 C C . SER A 1 89 ? -14.402 7.725 16.288 1.00 89.25 89 SER A C 1
ATOM 729 O O . SER A 1 89 ? -13.395 7.036 16.471 1.00 89.25 89 SER A O 1
ATOM 731 N N . LEU A 1 90 ? -14.452 8.658 15.331 1.00 88.25 90 LEU A N 1
ATOM 732 C CA . LEU A 1 90 ? -13.337 8.928 14.409 1.00 88.25 90 LEU A CA 1
ATOM 733 C C . LEU A 1 90 ? -12.031 9.255 15.155 1.00 88.25 90 LEU A C 1
ATOM 735 O O . LEU A 1 90 ? -10.955 8.808 14.764 1.00 88.25 90 LEU A O 1
ATOM 739 N N . LYS A 1 91 ? -12.131 9.950 16.297 1.00 87.62 91 LYS A N 1
ATOM 740 C CA . LYS A 1 91 ? -10.988 10.237 17.177 1.00 87.62 91 LYS A CA 1
ATOM 741 C C . LYS A 1 91 ? -10.332 8.962 17.721 1.00 87.62 91 LYS A C 1
ATOM 743 O O . LYS A 1 91 ? -9.115 8.926 17.861 1.00 87.62 91 LYS A O 1
ATOM 748 N N . LYS A 1 92 ? -11.124 7.926 18.026 1.00 88.31 92 LYS A N 1
ATOM 749 C CA . LYS A 1 92 ? -10.630 6.635 18.530 1.00 88.31 92 LYS A CA 1
ATOM 750 C C . LYS A 1 92 ? -10.039 5.761 17.423 1.00 88.31 92 LYS A C 1
ATOM 752 O O . LYS A 1 92 ? -9.078 5.050 17.688 1.00 88.31 92 LYS A O 1
ATOM 757 N N . ILE A 1 93 ? -10.609 5.815 16.219 1.00 90.69 93 ILE A N 1
ATOM 758 C CA . ILE A 1 93 ? -10.073 5.135 15.027 1.00 90.69 93 ILE A CA 1
ATOM 759 C C . ILE A 1 93 ? -8.680 5.690 14.686 1.00 90.69 93 ILE A C 1
ATOM 761 O O . ILE A 1 93 ? -7.764 4.934 14.372 1.00 90.69 93 ILE A O 1
ATOM 765 N N . GLY A 1 94 ? -8.500 7.002 14.850 1.00 91.88 94 GLY A N 1
ATOM 766 C CA . GLY A 1 94 ? -7.208 7.667 14.733 1.00 91.88 94 GLY A CA 1
ATOM 767 C C . GLY A 1 94 ? -6.919 8.176 13.323 1.00 91.88 94 GLY A C 1
ATOM 768 O O . GLY A 1 94 ? -7.410 7.652 12.322 1.00 91.88 94 GLY A O 1
ATOM 769 N N . PHE A 1 95 ? -6.100 9.228 13.256 1.00 93.69 95 PHE A N 1
ATOM 770 C CA . PHE A 1 95 ? -5.782 9.926 12.008 1.00 93.69 95 PHE A CA 1
ATOM 771 C C . PHE A 1 95 ? -5.125 9.012 10.971 1.00 93.69 95 PHE A C 1
ATOM 773 O O . PHE A 1 95 ? -5.543 9.029 9.821 1.00 93.69 95 PHE A O 1
ATOM 780 N N . LEU A 1 96 ? -4.151 8.185 11.381 1.00 93.69 96 LEU A N 1
ATOM 781 C CA . LEU A 1 96 ? -3.421 7.290 10.475 1.00 93.69 96 LEU A CA 1
ATOM 782 C C . LEU A 1 96 ? -4.371 6.398 9.667 1.00 93.69 96 LEU A C 1
ATOM 784 O O . LEU A 1 96 ? -4.249 6.330 8.450 1.00 93.69 96 LEU A O 1
ATOM 788 N N . HIS A 1 97 ? -5.329 5.757 10.342 1.00 94.62 97 HIS A N 1
ATOM 789 C CA . HIS A 1 97 ? -6.306 4.869 9.709 1.00 94.62 97 HIS A CA 1
ATOM 790 C C . HIS A 1 97 ? -7.169 5.626 8.698 1.00 94.62 97 HIS A C 1
ATOM 792 O O . HIS A 1 97 ? -7.270 5.232 7.541 1.00 94.62 97 HIS A O 1
ATOM 798 N N . ILE A 1 98 ? -7.770 6.740 9.125 1.00 95.06 98 ILE A N 1
ATOM 799 C CA . ILE A 1 98 ? -8.697 7.510 8.285 1.00 95.06 98 ILE A CA 1
ATOM 800 C C . ILE A 1 98 ? -7.968 8.100 7.079 1.00 95.06 98 ILE A C 1
ATOM 802 O O . ILE A 1 98 ? -8.452 7.970 5.959 1.00 95.06 98 ILE A O 1
ATOM 806 N N . TYR A 1 99 ? -6.805 8.713 7.306 1.00 95.94 99 TYR A N 1
ATOM 807 C CA . TYR A 1 99 ? -5.984 9.293 6.252 1.00 95.94 99 TYR A CA 1
ATOM 808 C C . TYR A 1 99 ? -5.588 8.217 5.238 1.00 95.94 99 TYR A C 1
ATOM 810 O O . TYR A 1 99 ? -5.885 8.363 4.060 1.00 95.94 99 TYR A O 1
ATOM 818 N N . HIS A 1 100 ? -5.044 7.088 5.701 1.00 96.12 100 HIS A N 1
ATOM 819 C CA . HIS A 1 100 ? -4.647 5.977 4.839 1.00 96.12 100 HIS A CA 1
ATOM 820 C C . HIS A 1 100 ? -5.800 5.440 3.979 1.00 96.12 100 HIS A C 1
ATOM 822 O O . HIS A 1 100 ? -5.673 5.363 2.757 1.00 96.12 100 HIS A O 1
ATOM 828 N N . HIS A 1 101 ? -6.947 5.102 4.575 1.00 96.00 101 HIS A N 1
ATOM 829 C CA . HIS A 1 101 ? -8.077 4.586 3.798 1.00 96.00 101 HIS A CA 1
ATOM 830 C C . HIS A 1 101 ? -8.653 5.642 2.843 1.00 96.00 101 HIS A C 1
ATOM 832 O O . HIS A 1 101 ? -9.050 5.292 1.737 1.00 96.00 101 HIS A O 1
ATOM 838 N N . ALA A 1 102 ? -8.644 6.928 3.204 1.00 95.56 102 ALA A N 1
ATOM 839 C CA . ALA A 1 102 ? -9.128 7.989 2.322 1.00 95.56 102 ALA A CA 1
ATOM 840 C C . ALA A 1 102 ? -8.253 8.182 1.070 1.00 95.56 102 ALA A C 1
ATOM 842 O O . ALA A 1 102 ? -8.777 8.502 0.005 1.00 95.56 102 ALA A O 1
ATOM 843 N N . THR A 1 103 ? -6.934 7.988 1.174 1.00 96.88 103 THR A N 1
ATOM 844 C CA . THR A 1 103 ? -5.986 8.350 0.106 1.00 96.88 103 THR A CA 1
ATOM 845 C C . THR A 1 103 ? -5.378 7.159 -0.641 1.00 96.88 103 THR A C 1
ATOM 847 O O . THR A 1 103 ? -4.811 7.339 -1.717 1.00 96.88 103 THR A O 1
ATOM 850 N N . THR A 1 104 ? -5.502 5.930 -0.132 1.00 96.25 104 THR A N 1
ATOM 851 C CA . THR A 1 104 ? -4.925 4.725 -0.767 1.00 96.25 104 THR A CA 1
ATOM 852 C C . THR A 1 104 ? -5.512 4.396 -2.129 1.00 96.25 104 THR A C 1
ATOM 854 O O . THR A 1 104 ? -4.755 4.022 -3.018 1.00 96.25 104 THR A O 1
ATOM 857 N N . PHE A 1 105 ? -6.820 4.557 -2.338 1.00 97.12 105 PHE A N 1
ATOM 858 C CA . PHE A 1 105 ? -7.412 4.312 -3.658 1.00 97.12 105 PHE A CA 1
ATOM 859 C C . PHE A 1 105 ? -6.788 5.218 -4.730 1.00 97.12 105 PHE A C 1
ATOM 861 O O . PHE A 1 105 ? -6.327 4.733 -5.761 1.00 97.12 105 PHE A O 1
ATOM 868 N N . LEU A 1 106 ? -6.679 6.518 -4.438 1.00 96.31 106 LEU A N 1
ATOM 869 C CA . LEU A 1 106 ? -6.037 7.487 -5.325 1.00 96.31 106 LEU A CA 1
ATOM 870 C C . LEU A 1 106 ? -4.550 7.163 -5.544 1.00 96.31 106 LEU A C 1
ATOM 872 O O . LEU A 1 106 ? -4.068 7.219 -6.671 1.00 96.31 106 LEU A O 1
ATOM 876 N N . LEU A 1 107 ? -3.836 6.761 -4.488 1.00 96.19 107 LEU A N 1
ATOM 877 C CA . LEU A 1 107 ? -2.446 6.316 -4.600 1.00 96.19 107 LEU A CA 1
ATOM 878 C C . LEU A 1 107 ? -2.304 5.137 -5.575 1.00 96.19 107 LEU A C 1
ATOM 880 O O . LEU A 1 107 ? -1.426 5.154 -6.435 1.00 96.19 107 LEU A O 1
ATOM 884 N N . PHE A 1 108 ? -3.165 4.125 -5.461 1.00 96.38 108 PHE A N 1
ATOM 885 C CA . PHE A 1 108 ? -3.100 2.936 -6.309 1.00 96.38 108 PHE A CA 1
ATOM 886 C C . PHE A 1 108 ? -3.518 3.205 -7.759 1.00 96.38 108 PHE A C 1
ATOM 888 O O . PHE A 1 108 ? -2.941 2.589 -8.652 1.00 96.38 108 PHE A O 1
ATOM 895 N N . LEU A 1 109 ? -4.408 4.173 -8.018 1.00 95.19 109 LEU A N 1
ATOM 896 C CA . LEU A 1 109 ? -4.697 4.643 -9.381 1.00 95.19 109 LEU A CA 1
ATOM 897 C C . LEU A 1 109 ? -3.455 5.199 -10.091 1.00 95.19 109 LEU A C 1
ATOM 899 O O . LEU A 1 109 ? -3.304 5.001 -11.293 1.00 95.19 109 LEU A O 1
ATOM 903 N N . CYS A 1 110 ? -2.554 5.861 -9.360 1.00 93.12 110 CYS A N 1
ATOM 904 C CA . CYS A 1 110 ? -1.289 6.338 -9.919 1.00 93.12 110 CYS A CA 1
ATOM 905 C C . CYS A 1 110 ? -0.250 5.215 -10.011 1.00 93.12 110 CYS A C 1
ATOM 907 O O . CYS A 1 110 ? 0.358 5.010 -11.060 1.00 93.12 110 CYS A O 1
ATOM 909 N N . VAL A 1 111 ? -0.057 4.455 -8.928 1.00 92.38 111 VAL A N 1
ATOM 910 C CA . VAL A 1 111 ? 1.004 3.437 -8.836 1.00 92.38 111 VAL A CA 1
ATOM 911 C C . VAL A 1 111 ? 0.805 2.297 -9.834 1.00 92.38 111 VAL A C 1
ATOM 913 O O . VAL A 1 111 ? 1.783 1.780 -10.372 1.00 92.38 111 VAL A O 1
ATOM 916 N N . MET A 1 112 ? -0.442 1.943 -10.150 1.00 92.44 112 MET A N 1
ATOM 917 C CA . MET A 1 112 ? -0.744 0.883 -11.111 1.00 92.44 112 MET A CA 1
ATOM 918 C C . MET A 1 112 ? -0.337 1.216 -12.558 1.00 92.44 112 MET A C 1
ATOM 920 O O . MET A 1 112 ? -0.458 0.352 -13.414 1.00 92.44 112 MET A O 1
ATOM 924 N N . ASN A 1 113 ? 0.105 2.437 -12.873 1.00 90.44 113 ASN A N 1
ATOM 925 C CA . ASN A 1 113 ? 0.599 2.794 -14.214 1.00 90.44 113 ASN A CA 1
ATOM 926 C C . ASN A 1 113 ? 2.115 2.575 -14.375 1.00 90.44 113 ASN A C 1
ATOM 928 O O . ASN A 1 113 ? 2.671 2.805 -15.452 1.00 90.44 113 ASN A O 1
ATOM 932 N N . PHE A 1 114 ? 2.777 2.110 -13.313 1.00 92.19 114 PHE A N 1
ATOM 933 C CA . PHE A 1 114 ? 4.215 1.877 -13.253 1.00 92.19 114 PHE A CA 1
ATOM 934 C C . PHE A 1 114 ? 4.493 0.404 -13.006 1.00 92.19 114 PHE A C 1
ATOM 936 O O . PHE A 1 114 ? 4.134 -0.071 -11.936 1.00 92.19 114 PHE A O 1
ATOM 943 N N . PRO A 1 115 ? 5.188 -0.320 -13.897 1.00 93.06 115 PRO A N 1
ATOM 944 C CA . PRO A 1 115 ? 5.344 -1.762 -13.760 1.00 93.06 115 PRO A CA 1
ATOM 945 C C . PRO A 1 115 ? 5.973 -2.181 -12.427 1.00 93.06 115 PRO A C 1
ATOM 947 O O . PRO A 1 115 ? 5.436 -3.040 -11.727 1.00 93.06 115 PRO A O 1
ATOM 950 N N . GLY A 1 116 ? 7.069 -1.530 -12.026 1.00 93.12 116 GLY A N 1
ATOM 951 C CA . GLY A 1 116 ? 7.711 -1.773 -10.735 1.00 93.12 116 GLY A CA 1
ATOM 952 C C . GLY A 1 116 ? 6.820 -1.411 -9.545 1.00 93.12 116 GLY A C 1
ATOM 953 O O . GLY A 1 116 ? 6.759 -2.163 -8.573 1.00 93.12 116 GLY A O 1
ATOM 954 N N . GLY A 1 117 ? 6.093 -0.293 -9.623 1.00 94.25 117 GLY A N 1
ATOM 955 C CA . GLY A 1 117 ? 5.159 0.138 -8.578 1.00 94.25 117 GLY A CA 1
ATOM 956 C C . GLY A 1 117 ? 3.957 -0.800 -8.441 1.00 94.25 117 GLY A C 1
ATOM 957 O O . GLY A 1 117 ? 3.603 -1.201 -7.338 1.00 94.25 117 GLY A O 1
ATOM 958 N N . GLU A 1 118 ? 3.385 -1.207 -9.565 1.00 95.62 118 GLU A N 1
ATOM 959 C CA . GLU A 1 118 ? 2.258 -2.119 -9.702 1.00 95.62 118 GLU A CA 1
ATOM 960 C C . GLU A 1 118 ? 2.581 -3.511 -9.141 1.00 95.62 118 GLU A C 1
ATOM 962 O O . GLU A 1 118 ? 1.876 -4.004 -8.255 1.00 95.62 118 GLU A O 1
ATOM 967 N N . LYS A 1 119 ? 3.700 -4.111 -9.576 1.00 96.75 119 LYS A N 1
ATOM 968 C CA . LYS A 1 119 ? 4.178 -5.404 -9.056 1.00 96.75 119 LYS A CA 1
ATOM 969 C C . LYS A 1 119 ? 4.477 -5.322 -7.562 1.00 96.75 119 LYS A C 1
ATOM 971 O O . LYS A 1 119 ? 4.030 -6.173 -6.797 1.00 96.75 119 LYS A O 1
ATOM 976 N N . SER A 1 120 ? 5.162 -4.267 -7.122 1.00 96.81 120 SER A N 1
ATOM 977 C CA . SER A 1 120 ? 5.511 -4.085 -5.705 1.00 96.81 120 SER A CA 1
ATOM 978 C C . SER A 1 120 ? 4.300 -3.806 -4.828 1.00 96.81 120 SER A C 1
ATOM 980 O O . SER A 1 120 ? 4.268 -4.246 -3.682 1.00 96.81 120 SER A O 1
ATOM 982 N N . GLY A 1 121 ? 3.289 -3.116 -5.354 1.00 96.25 121 GLY A N 1
ATOM 983 C CA . GLY A 1 121 ? 2.006 -2.928 -4.694 1.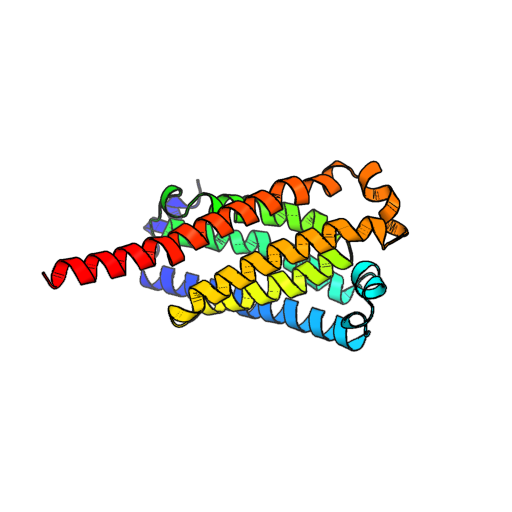00 96.25 121 GLY A CA 1
ATOM 984 C C . GLY A 1 121 ? 1.343 -4.274 -4.423 1.00 96.25 121 GLY A C 1
ATOM 985 O O . GLY A 1 121 ? 1.095 -4.611 -3.269 1.00 96.25 121 GLY A O 1
ATOM 986 N N . MET A 1 122 ? 1.139 -5.092 -5.454 1.00 97.88 122 MET A N 1
ATOM 987 C CA . MET A 1 122 ? 0.519 -6.410 -5.274 1.00 97.88 122 MET A CA 1
ATOM 988 C C . MET A 1 122 ? 1.365 -7.352 -4.406 1.00 97.88 122 MET A C 1
ATOM 990 O O . MET A 1 122 ? 0.808 -8.079 -3.586 1.00 97.88 122 MET A O 1
ATOM 994 N N . ILE A 1 123 ? 2.699 -7.323 -4.527 1.00 98.06 123 ILE A N 1
ATOM 995 C CA . ILE A 1 123 ? 3.578 -8.207 -3.752 1.00 98.06 123 ILE A CA 1
ATOM 996 C C . ILE A 1 123 ? 3.706 -7.733 -2.299 1.00 98.06 123 ILE A C 1
ATOM 998 O O . ILE A 1 123 ? 3.324 -8.448 -1.377 1.00 98.06 123 ILE A O 1
ATOM 1002 N N . LEU A 1 124 ? 4.240 -6.531 -2.066 1.00 97.69 124 LEU A N 1
ATOM 1003 C CA . LEU A 1 124 ? 4.571 -6.058 -0.721 1.00 97.69 124 LEU A CA 1
ATOM 1004 C C . LEU A 1 124 ? 3.315 -5.675 0.066 1.00 97.69 124 LEU A C 1
ATOM 1006 O O . LEU A 1 124 ? 3.152 -6.119 1.203 1.00 97.69 124 LEU A O 1
ATOM 1010 N N . ASN A 1 125 ? 2.412 -4.872 -0.515 1.00 97.62 125 ASN A N 1
ATOM 1011 C CA . ASN A 1 125 ? 1.173 -4.506 0.179 1.00 97.62 125 ASN A CA 1
ATOM 1012 C C . ASN A 1 125 ? 0.248 -5.722 0.305 1.00 97.62 125 ASN A C 1
ATOM 1014 O O . ASN A 1 125 ? -0.275 -5.949 1.393 1.00 97.62 125 ASN A O 1
ATOM 1018 N N . GLY A 1 126 ? 0.116 -6.546 -0.742 1.00 97.38 126 GLY A N 1
ATOM 1019 C CA . GLY A 1 126 ? -0.676 -7.780 -0.685 1.00 97.38 126 GLY A CA 1
ATOM 1020 C C . GLY A 1 126 ? -0.181 -8.761 0.382 1.00 97.38 126 GLY A C 1
ATOM 1021 O O . GLY A 1 126 ? -0.987 -9.281 1.155 1.00 97.38 126 GLY A O 1
ATOM 1022 N N . PHE A 1 127 ? 1.135 -8.958 0.519 1.00 98.38 127 PHE A N 1
ATOM 1023 C CA . PHE A 1 127 ? 1.709 -9.796 1.578 1.00 98.38 127 PHE A CA 1
ATOM 1024 C C . PHE A 1 127 ? 1.376 -9.267 2.979 1.00 98.38 127 PHE A C 1
ATOM 1026 O O . PHE A 1 127 ? 0.868 -9.995 3.834 1.00 98.38 127 PHE A O 1
ATOM 1033 N N . VAL A 1 128 ? 1.609 -7.978 3.218 1.00 97.38 128 VAL A N 1
ATOM 1034 C CA . VAL A 1 128 ? 1.350 -7.365 4.524 1.00 97.38 128 VAL A CA 1
ATOM 1035 C C . VAL A 1 128 ? -0.149 -7.345 4.852 1.00 97.38 128 VAL A C 1
ATOM 1037 O O . VAL A 1 128 ? -0.530 -7.657 5.982 1.00 97.38 128 VAL A O 1
ATOM 1040 N N . HIS A 1 129 ? -1.012 -7.057 3.872 1.00 97.00 129 HIS A N 1
ATOM 1041 C CA . HIS A 1 129 ? -2.470 -7.103 4.032 1.00 97.00 129 HIS A CA 1
ATOM 1042 C C . HIS A 1 129 ? -2.965 -8.525 4.300 1.00 97.00 129 HIS A C 1
ATOM 1044 O O . HIS A 1 129 ? -3.854 -8.708 5.129 1.00 97.00 129 HIS A O 1
ATOM 1050 N N . THR A 1 130 ? -2.343 -9.541 3.698 1.00 97.69 130 THR A N 1
ATOM 1051 C CA . THR A 1 130 ? -2.619 -10.946 4.022 1.00 97.69 130 THR A CA 1
ATOM 1052 C C . THR A 1 130 ? -2.405 -11.205 5.516 1.00 97.69 130 THR A C 1
ATOM 1054 O O . THR A 1 130 ? -3.309 -11.686 6.199 1.00 97.69 130 THR A O 1
ATOM 1057 N N . LEU A 1 131 ? -1.252 -10.815 6.068 1.00 96.31 131 LEU A N 1
ATOM 1058 C CA . LEU A 1 131 ? -0.956 -11.003 7.494 1.00 96.31 131 LEU A CA 1
ATOM 1059 C C . LEU A 1 131 ? -1.884 -10.183 8.404 1.00 96.31 131 LEU A C 1
ATOM 1061 O O . LEU A 1 131 ? -2.363 -10.681 9.428 1.00 96.31 131 LEU A O 1
ATOM 1065 N N . MET A 1 132 ? -2.155 -8.932 8.032 1.00 95.88 132 MET A N 1
ATOM 1066 C CA . MET A 1 132 ? -3.013 -8.024 8.791 1.00 95.88 132 MET A CA 1
ATOM 1067 C C . MET A 1 132 ? -4.463 -8.527 8.848 1.00 95.88 132 MET A C 1
ATOM 1069 O O . MET A 1 132 ? -5.029 -8.650 9.937 1.00 95.88 132 MET A O 1
ATOM 1073 N N . TYR A 1 133 ? -5.064 -8.873 7.708 1.00 96.62 133 TYR A N 1
ATOM 1074 C CA . TYR A 1 133 ? -6.443 -9.360 7.670 1.00 96.62 133 TYR A CA 1
ATOM 1075 C C . TYR A 1 133 ? -6.586 -10.751 8.278 1.00 96.62 133 TYR A C 1
ATOM 1077 O O . TYR A 1 133 ? -7.580 -11.010 8.961 1.00 96.62 133 TYR A O 1
ATOM 1085 N N . TYR A 1 134 ? -5.566 -11.606 8.157 1.00 94.81 134 TYR A N 1
ATOM 1086 C CA . TYR A 1 134 ? -5.519 -12.853 8.915 1.00 94.81 134 TYR A CA 1
ATOM 1087 C C . TYR A 1 134 ? -5.551 -12.585 10.430 1.00 94.81 134 TYR A C 1
ATOM 1089 O O . TYR A 1 134 ? -6.343 -13.194 11.159 1.00 94.81 134 TYR A O 1
ATOM 1097 N N . HIS A 1 135 ? -4.768 -11.612 10.923 1.00 92.88 135 HIS A N 1
ATOM 1098 C CA . HIS A 1 135 ? -4.833 -11.191 12.326 1.00 92.88 135 HIS A CA 1
ATOM 1099 C C . HIS A 1 135 ? -6.233 -10.698 12.719 1.00 92.88 135 HIS A C 1
ATOM 1101 O O . HIS A 1 135 ? -6.716 -11.045 13.800 1.00 92.88 135 HIS A O 1
ATOM 1107 N N . PHE A 1 136 ? -6.897 -9.913 11.870 1.00 90.75 136 PHE A N 1
ATOM 1108 C CA . PHE A 1 136 ? -8.219 -9.351 12.163 1.00 90.75 136 PHE A CA 1
ATOM 1109 C C . PHE A 1 136 ? -9.353 -10.384 12.121 1.00 90.75 136 PHE A C 1
ATOM 1111 O O . PHE A 1 136 ? -10.290 -10.282 12.920 1.00 90.75 136 PHE A O 1
ATOM 1118 N N . ALA A 1 137 ? -9.268 -11.391 11.249 1.00 90.25 137 ALA A N 1
ATOM 1119 C CA . ALA A 1 137 ? -10.255 -12.463 11.142 1.00 90.25 137 ALA A CA 1
ATOM 1120 C C . ALA A 1 137 ? -10.104 -13.514 12.258 1.00 90.25 137 ALA A C 1
ATOM 1122 O O . ALA A 1 137 ? -11.086 -13.853 12.928 1.00 90.25 137 ALA A O 1
ATOM 1123 N N . PHE A 1 138 ? -8.875 -13.985 12.503 1.00 89.38 138 PHE A N 1
ATOM 1124 C CA . PHE A 1 138 ? -8.605 -15.163 13.344 1.00 89.38 138 PHE A CA 1
ATOM 1125 C C . PHE A 1 138 ? -7.938 -14.853 14.691 1.00 89.38 138 PHE A C 1
ATOM 1127 O O . PHE A 1 138 ? -7.816 -15.743 15.526 1.00 89.38 138 PHE A O 1
ATOM 1134 N N . ARG A 1 139 ? -7.560 -13.593 14.949 1.00 85.38 139 ARG A N 1
ATOM 1135 C CA . ARG A 1 139 ? -6.855 -13.139 16.164 1.00 85.38 139 ARG A CA 1
ATOM 1136 C C . ARG A 1 139 ? -5.539 -13.877 16.430 1.00 85.38 139 ARG A C 1
ATOM 1138 O O . ARG A 1 139 ? -5.422 -14.636 17.388 1.00 85.38 139 ARG A O 1
ATOM 1145 N N . LEU A 1 140 ? -4.507 -13.546 15.649 1.00 85.00 140 LEU A N 1
ATOM 1146 C CA . LEU A 1 140 ? -3.133 -13.980 15.951 1.00 85.00 140 LEU A CA 1
ATOM 1147 C C . LEU A 1 140 ? -2.666 -13.579 17.371 1.00 85.00 140 LEU A C 1
ATOM 1149 O O . LEU A 1 140 ? -3.148 -12.573 17.918 1.00 85.00 140 LEU A O 1
ATOM 1153 N N . PRO A 1 141 ? -1.680 -14.305 17.941 1.00 83.88 141 PRO A N 1
ATOM 1154 C CA . PRO A 1 141 ? -1.048 -13.956 19.209 1.00 83.88 141 PRO A CA 1
ATOM 1155 C C . PRO A 1 141 ? -0.593 -12.495 19.255 1.00 83.88 141 PRO A C 1
ATOM 1157 O O . PRO A 1 141 ? -0.091 -11.946 18.274 1.00 83.88 141 PRO A O 1
ATOM 1160 N N . LYS A 1 142 ? -0.722 -11.859 20.427 1.00 82.50 142 LYS A N 1
ATOM 1161 C CA . LYS A 1 142 ? -0.356 -10.441 20.617 1.00 82.50 142 LYS A CA 1
ATOM 1162 C C . LYS A 1 142 ? 1.114 -10.151 20.276 1.00 82.50 142 LYS A C 1
ATOM 1164 O O . LYS A 1 142 ? 1.411 -9.025 19.895 1.00 82.50 142 LYS A O 1
ATOM 1169 N N . LEU A 1 143 ? 1.987 -11.158 20.371 1.00 85.81 143 LEU A N 1
ATOM 1170 C CA . LEU A 1 143 ? 3.411 -11.075 20.037 1.00 85.81 143 LEU A CA 1
ATOM 1171 C C . LEU A 1 143 ? 3.674 -10.813 18.544 1.00 85.81 143 LEU A C 1
ATOM 1173 O O . LEU A 1 143 ? 4.688 -10.218 18.205 1.00 85.81 143 LEU A O 1
ATOM 1177 N N . LEU A 1 144 ? 2.750 -11.188 17.653 1.00 88.88 144 LEU A N 1
ATOM 1178 C CA . LEU A 1 144 ? 2.917 -10.980 16.208 1.00 88.88 144 LEU A CA 1
ATOM 1179 C C . LEU A 1 144 ? 2.521 -9.570 15.748 1.00 88.88 144 LEU A C 1
ATOM 1181 O O . LEU A 1 144 ? 2.860 -9.159 14.643 1.00 88.88 144 LEU A O 1
ATOM 1185 N N . ARG A 1 145 ? 1.834 -8.795 16.593 1.00 89.75 145 ARG A N 1
ATOM 1186 C CA . ARG A 1 145 ? 1.417 -7.418 16.278 1.00 89.75 145 ARG A CA 1
ATOM 1187 C C . ARG A 1 145 ? 2.587 -6.470 15.968 1.00 89.75 145 ARG A C 1
ATOM 1189 O O . ARG A 1 145 ? 2.505 -5.796 14.938 1.00 89.75 145 ARG A O 1
ATOM 1196 N N . PRO A 1 146 ? 3.666 -6.408 16.782 1.00 91.12 146 PRO A N 1
ATOM 1197 C CA . PRO A 1 146 ? 4.824 -5.586 16.440 1.00 91.12 146 PRO A CA 1
ATOM 1198 C C . PRO A 1 146 ? 5.472 -6.039 15.130 1.00 91.12 146 PRO A C 1
ATOM 1200 O O . PRO A 1 146 ? 5.790 -5.184 14.319 1.00 91.12 146 PRO A O 1
ATOM 1203 N N . ILE A 1 147 ? 5.558 -7.349 14.863 1.00 93.94 147 ILE A N 1
ATOM 1204 C CA . ILE A 1 147 ? 6.131 -7.886 13.616 1.00 93.94 147 ILE A CA 1
ATOM 1205 C C . ILE A 1 147 ? 5.341 -7.404 12.394 1.00 93.94 147 ILE A C 1
ATOM 1207 O O . ILE A 1 147 ? 5.934 -6.886 11.454 1.00 93.94 147 ILE A O 1
ATOM 1211 N N . ILE A 1 148 ? 4.006 -7.502 12.420 1.00 94.88 148 ILE A N 1
ATOM 1212 C CA . ILE A 1 148 ? 3.156 -7.000 11.325 1.00 94.88 148 ILE A CA 1
ATOM 1213 C C . ILE A 1 148 ? 3.374 -5.495 11.123 1.00 94.88 148 ILE A C 1
ATOM 1215 O O . ILE A 1 148 ? 3.514 -5.043 9.990 1.00 94.88 148 ILE A O 1
ATOM 1219 N N . THR A 1 149 ? 3.465 -4.727 12.213 1.00 94.25 149 THR A N 1
ATOM 1220 C CA . THR A 1 149 ? 3.684 -3.272 12.137 1.00 94.25 149 THR A CA 1
ATOM 1221 C C . THR A 1 149 ? 5.069 -2.942 11.562 1.00 94.25 149 THR A C 1
ATOM 1223 O O . THR A 1 149 ? 5.207 -2.033 10.749 1.00 94.25 149 THR A O 1
ATOM 1226 N N . THR A 1 150 ? 6.101 -3.705 11.925 1.00 95.06 150 THR A N 1
ATOM 1227 C CA . THR A 1 150 ? 7.446 -3.574 11.351 1.00 95.06 150 THR A CA 1
ATOM 1228 C C . THR A 1 150 ? 7.447 -3.899 9.859 1.00 95.06 150 THR A C 1
ATOM 1230 O O . THR A 1 150 ? 8.038 -3.158 9.079 1.00 95.06 150 THR A O 1
ATOM 1233 N N . LEU A 1 151 ? 6.739 -4.951 9.436 1.00 96.62 151 LEU A N 1
ATOM 1234 C CA . LEU A 1 151 ? 6.597 -5.291 8.019 1.00 96.62 151 LEU A CA 1
ATOM 1235 C C . LEU A 1 151 ? 5.855 -4.200 7.232 1.00 96.62 151 LEU A C 1
ATOM 1237 O O . LEU A 1 151 ? 6.262 -3.898 6.115 1.00 96.62 151 LEU A O 1
ATOM 1241 N N . GLN A 1 152 ? 4.833 -3.559 7.816 1.00 96.19 152 GLN A N 1
ATOM 1242 C CA . GLN A 1 152 ? 4.163 -2.387 7.225 1.00 96.19 152 GLN A CA 1
ATOM 1243 C C . GLN A 1 152 ? 5.145 -1.231 6.997 1.00 96.19 152 GLN A C 1
ATOM 1245 O O . GLN A 1 152 ? 5.178 -0.646 5.918 1.00 96.19 152 GLN A O 1
ATOM 1250 N N . ILE A 1 153 ? 5.992 -0.929 7.985 1.00 96.00 153 ILE A N 1
ATOM 1251 C CA . ILE A 1 153 ? 7.009 0.126 7.874 1.00 9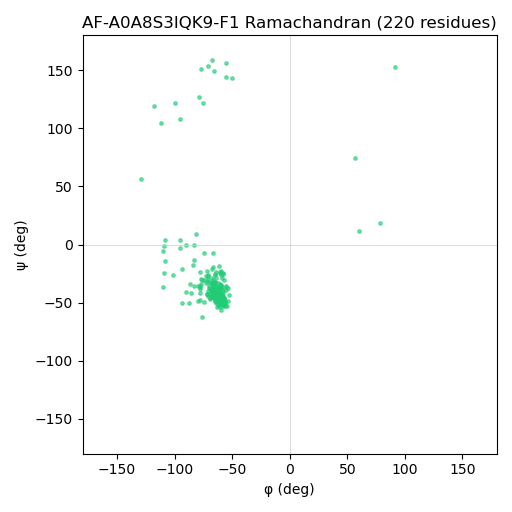6.00 153 ILE A CA 1
ATOM 1252 C C . ILE A 1 153 ? 8.032 -0.207 6.779 1.00 96.00 153 ILE A C 1
ATOM 1254 O O . ILE A 1 153 ? 8.300 0.628 5.915 1.00 96.00 153 ILE A O 1
ATOM 1258 N N . ILE A 1 154 ? 8.572 -1.430 6.778 1.00 96.25 154 ILE A N 1
ATOM 1259 C CA . ILE A 1 154 ? 9.528 -1.884 5.756 1.00 96.25 154 ILE A CA 1
ATOM 1260 C C . ILE A 1 154 ? 8.894 -1.800 4.365 1.00 96.25 154 ILE A C 1
ATOM 1262 O O . ILE A 1 154 ? 9.512 -1.284 3.438 1.00 96.25 154 ILE A O 1
ATOM 1266 N N . GLN A 1 155 ? 7.644 -2.243 4.224 1.00 96.81 155 GLN A N 1
ATOM 1267 C CA . GLN A 1 155 ? 6.893 -2.160 2.976 1.00 96.81 155 GLN A CA 1
ATOM 1268 C C . GLN A 1 155 ? 6.785 -0.716 2.474 1.00 96.81 155 GLN A C 1
ATOM 1270 O O . GLN A 1 155 ? 7.048 -0.482 1.297 1.00 96.81 155 GLN A O 1
ATOM 1275 N N . LEU A 1 156 ? 6.453 0.251 3.335 1.00 95.62 156 LEU A N 1
ATOM 1276 C CA . LEU A 1 156 ? 6.357 1.667 2.955 1.00 95.62 156 LEU A CA 1
ATOM 1277 C C . LEU A 1 156 ? 7.706 2.247 2.497 1.00 95.62 156 LEU A C 1
ATOM 1279 O O . LEU A 1 156 ? 7.755 2.989 1.514 1.00 95.62 156 LEU A O 1
ATOM 1283 N N . ILE A 1 157 ? 8.804 1.876 3.159 1.00 95.38 157 ILE A N 1
ATOM 1284 C CA . ILE A 1 157 ? 10.159 2.293 2.766 1.00 95.38 157 ILE A CA 1
ATOM 1285 C C . ILE A 1 157 ? 10.524 1.703 1.398 1.00 95.38 157 ILE A C 1
ATOM 1287 O O . ILE A 1 157 ? 10.940 2.436 0.501 1.00 95.38 157 ILE A O 1
ATOM 1291 N N . MET A 1 158 ? 10.304 0.400 1.210 1.00 95.31 158 MET A N 1
ATOM 1292 C CA . MET A 1 158 ? 10.632 -0.305 -0.032 1.00 95.31 158 MET A CA 1
ATOM 1293 C C . MET A 1 158 ? 9.851 0.237 -1.232 1.00 95.31 158 MET A C 1
ATOM 1295 O O . MET A 1 158 ? 10.446 0.492 -2.276 1.00 95.31 158 MET A O 1
ATOM 1299 N N . VAL A 1 159 ? 8.539 0.473 -1.102 1.00 94.69 159 VAL A N 1
ATOM 1300 C CA . VAL A 1 159 ? 7.749 1.026 -2.220 1.00 94.69 159 VAL A CA 1
ATOM 1301 C C . VAL A 1 159 ? 8.135 2.469 -2.545 1.00 94.69 159 VAL A C 1
ATOM 1303 O O . VAL A 1 159 ? 8.110 2.848 -3.712 1.00 94.69 159 VAL A O 1
ATOM 1306 N N . THR A 1 160 ? 8.544 3.257 -1.544 1.00 94.25 160 THR A N 1
ATOM 1307 C CA . THR A 1 160 ? 9.050 4.623 -1.760 1.00 94.25 160 THR A CA 1
ATOM 1308 C C . THR A 1 160 ? 10.370 4.594 -2.526 1.00 94.25 160 THR A C 1
ATOM 1310 O O . THR A 1 160 ? 10.544 5.345 -3.484 1.00 94.25 160 THR A O 1
ATOM 1313 N N . TYR A 1 161 ? 11.279 3.689 -2.150 1.00 94.44 161 TYR A N 1
ATOM 1314 C CA . TYR A 1 161 ? 12.531 3.476 -2.873 1.00 94.44 161 TYR A CA 1
ATOM 1315 C C . TYR A 1 161 ? 12.275 3.060 -4.327 1.00 94.44 161 TYR A C 1
ATOM 1317 O O . TYR A 1 161 ? 12.817 3.673 -5.242 1.00 94.44 161 TYR A O 1
ATOM 1325 N N . ILE A 1 162 ? 11.392 2.081 -4.545 1.00 94.62 162 ILE A N 1
ATOM 1326 C CA . ILE A 1 162 ? 11.026 1.595 -5.882 1.00 94.62 162 ILE A CA 1
ATOM 1327 C C . ILE A 1 162 ? 10.451 2.726 -6.739 1.00 94.62 162 ILE A C 1
ATOM 1329 O O . ILE A 1 162 ? 10.894 2.918 -7.867 1.00 94.62 162 ILE A O 1
ATOM 1333 N N . TRP A 1 163 ? 9.529 3.526 -6.197 1.00 93.69 163 TRP A N 1
ATOM 1334 C CA . TRP A 1 163 ? 8.976 4.688 -6.898 1.00 93.69 163 TRP A CA 1
ATOM 1335 C C . TRP A 1 163 ? 10.055 5.692 -7.325 1.00 93.69 163 TRP A C 1
ATOM 1337 O O . TRP A 1 163 ? 10.004 6.232 -8.429 1.00 93.69 163 TRP A O 1
ATOM 1347 N N . HIS A 1 164 ? 11.055 5.911 -6.469 1.00 92.44 164 HIS A N 1
ATOM 1348 C CA . HIS A 1 164 ? 12.145 6.844 -6.735 1.00 92.44 164 HIS A CA 1
ATOM 1349 C C . HIS A 1 164 ? 13.095 6.377 -7.843 1.00 92.44 164 HIS A C 1
ATOM 1351 O O . HIS A 1 164 ? 13.532 7.191 -8.655 1.00 92.44 164 HIS A O 1
ATOM 1357 N N . VAL A 1 165 ? 13.397 5.078 -7.907 1.00 93.25 165 VAL A N 1
ATOM 1358 C CA . VAL A 1 165 ? 14.359 4.535 -8.883 1.00 93.25 165 VAL A CA 1
ATOM 1359 C C . VAL A 1 165 ? 13.751 4.236 -10.255 1.00 93.25 165 VAL A C 1
ATOM 1361 O O . VAL A 1 165 ? 14.481 4.109 -11.233 1.00 93.25 165 VAL A O 1
ATOM 1364 N N . VAL A 1 166 ? 12.425 4.138 -10.385 1.00 92.56 166 VAL A N 1
ATOM 1365 C CA . VAL A 1 166 ? 11.795 3.798 -11.675 1.00 92.56 166 VAL A CA 1
ATOM 1366 C C . VAL A 1 166 ? 12.160 4.779 -12.805 1.00 92.56 166 VAL A C 1
ATOM 1368 O O . VAL A 1 166 ? 12.580 4.304 -13.858 1.00 92.56 166 VAL A O 1
ATOM 1371 N N . PRO A 1 167 ? 12.092 6.117 -12.641 1.00 91.25 167 PRO A N 1
ATOM 1372 C CA . PRO A 1 167 ? 12.472 7.046 -13.710 1.00 91.25 167 PRO A CA 1
ATOM 1373 C C . PRO A 1 167 ? 13.968 7.032 -14.053 1.00 91.25 167 PRO A C 1
ATOM 1375 O O . PRO A 1 167 ? 14.346 7.478 -15.135 1.00 91.25 167 PRO A O 1
ATOM 1378 N N . THR A 1 168 ? 14.825 6.565 -13.138 1.00 91.38 168 THR A N 1
ATOM 1379 C CA . THR A 1 168 ? 16.281 6.531 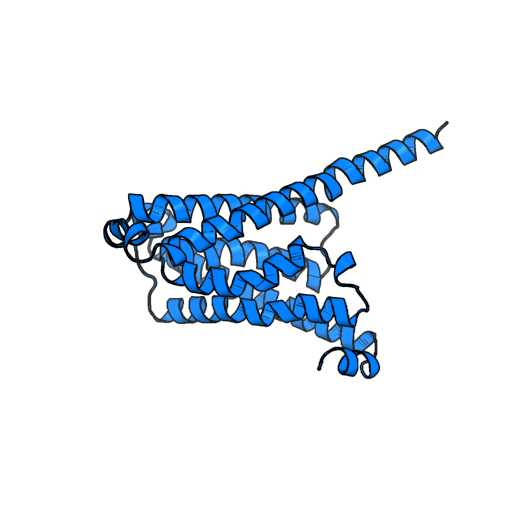-13.349 1.00 91.38 168 THR A CA 1
ATOM 1380 C C . THR A 1 168 ? 16.725 5.256 -14.057 1.00 91.38 168 THR A C 1
ATOM 1382 O O . THR A 1 168 ? 17.649 5.304 -14.865 1.00 91.38 168 THR A O 1
ATOM 1385 N N . VAL A 1 169 ? 16.047 4.135 -13.798 1.00 93.25 169 VAL A N 1
ATOM 1386 C CA . VAL A 1 169 ? 16.352 2.827 -14.395 1.00 93.25 169 VAL A CA 1
ATOM 1387 C C . VAL A 1 169 ? 15.580 2.610 -15.700 1.00 93.25 169 VAL A C 1
ATOM 1389 O O . VAL A 1 169 ? 16.134 2.112 -16.677 1.00 93.25 169 VAL A O 1
ATOM 1392 N N . CYS A 1 170 ? 14.309 3.012 -15.755 1.00 92.56 170 CYS A N 1
ATOM 1393 C CA . CYS A 1 170 ? 13.442 2.738 -16.895 1.00 92.56 170 CYS A CA 1
ATOM 1394 C C . CYS A 1 170 ? 13.415 3.912 -17.879 1.00 92.56 170 CYS A C 1
ATOM 1396 O O . CYS A 1 170 ? 12.759 4.928 -17.642 1.00 92.56 170 CYS A O 1
ATOM 1398 N N . SER A 1 171 ? 14.050 3.739 -19.042 1.00 89.62 171 SER A N 1
ATOM 1399 C CA . SER A 1 171 ? 14.118 4.758 -20.104 1.00 89.62 171 SER A CA 1
ATOM 1400 C C . SER A 1 171 ? 12.745 5.295 -20.528 1.00 89.62 171 SER A C 1
ATOM 1402 O O . SER A 1 171 ? 12.591 6.498 -20.733 1.00 89.62 171 SER A O 1
ATOM 1404 N N . SER A 1 172 ? 11.727 4.427 -20.569 1.00 88.50 172 SER A N 1
ATOM 1405 C CA . SER A 1 172 ? 10.341 4.785 -20.918 1.00 88.50 172 SER A CA 1
ATOM 1406 C C . SER A 1 172 ? 9.687 5.759 -19.929 1.00 88.50 172 SER A C 1
ATOM 1408 O O . SER A 1 172 ? 8.773 6.490 -20.300 1.00 88.50 172 SER A O 1
ATOM 1410 N N . TYR A 1 173 ? 10.170 5.808 -18.683 1.00 88.88 173 TYR A N 1
ATOM 1411 C CA . TYR A 1 173 ? 9.624 6.645 -17.610 1.00 88.88 173 TYR A CA 1
ATOM 1412 C C . TYR A 1 173 ? 10.536 7.823 -17.241 1.00 88.88 173 TYR A C 1
ATOM 1414 O O . TYR A 1 173 ? 10.196 8.606 -16.356 1.00 88.88 173 TYR A O 1
ATOM 1422 N N . LYS A 1 174 ? 11.657 8.010 -17.953 1.00 89.69 174 LYS A N 1
ATOM 1423 C CA 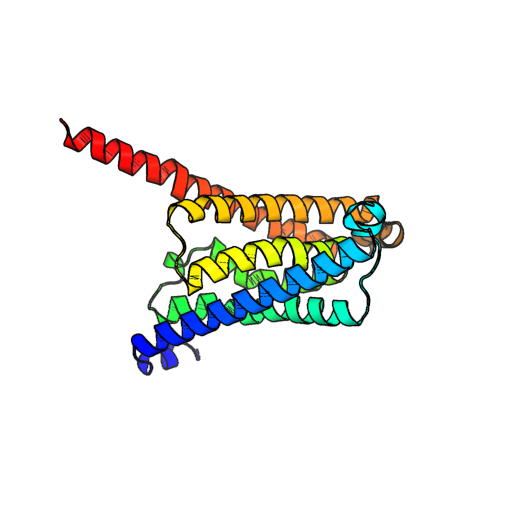. LYS A 1 174 ? 12.638 9.077 -17.692 1.00 89.69 174 LYS A CA 1
ATOM 1424 C C . LYS A 1 174 ? 12.025 10.481 -17.691 1.00 89.69 174 LYS A C 1
ATOM 1426 O O . LYS A 1 174 ? 12.396 11.313 -16.871 1.00 89.69 174 LYS A O 1
ATOM 1431 N N . HIS A 1 175 ? 11.085 10.732 -18.602 1.00 89.50 175 HIS A N 1
ATOM 1432 C CA . HIS A 1 175 ? 10.414 12.029 -18.759 1.00 89.50 175 HIS A CA 1
ATOM 1433 C C . HIS A 1 175 ? 9.076 12.129 -18.008 1.00 89.50 175 HIS A C 1
ATOM 1435 O O . HIS A 1 175 ? 8.363 13.128 -18.129 1.00 89.50 175 HIS A O 1
ATOM 1441 N N . PHE A 1 176 ? 8.700 11.094 -17.250 1.00 86.69 176 PHE A N 1
ATOM 1442 C CA . PHE A 1 176 ? 7.443 11.081 -16.507 1.00 86.69 176 PHE A CA 1
ATOM 1443 C C . PHE A 1 176 ? 7.348 12.194 -15.450 1.00 86.69 176 PHE A C 1
ATOM 1445 O O . PHE A 1 176 ? 6.307 12.851 -15.411 1.00 86.69 176 PHE A O 1
ATOM 1452 N N . PRO A 1 177 ? 8.396 12.483 -14.647 1.00 86.50 177 PRO A N 1
ATOM 1453 C CA . PRO A 1 177 ? 8.330 13.557 -13.654 1.00 86.50 177 PRO A CA 1
ATOM 1454 C C . PRO A 1 177 ? 7.991 14.927 -14.253 1.00 86.50 177 PRO A C 1
ATOM 1456 O O . PRO A 1 177 ? 7.367 15.746 -13.589 1.00 86.50 177 PRO A O 1
ATOM 1459 N N . GLN A 1 178 ? 8.385 15.175 -15.505 1.00 88.56 178 GLN A N 1
ATOM 1460 C CA . GLN A 1 178 ? 8.106 16.421 -16.216 1.00 88.56 178 GLN A CA 1
ATOM 1461 C C . GLN A 1 178 ? 6.738 16.392 -16.905 1.00 88.56 178 GLN A C 1
ATOM 1463 O O . GLN A 1 178 ? 6.012 17.380 -16.862 1.00 88.56 178 GLN A O 1
ATOM 1468 N N . ARG A 1 179 ? 6.369 15.265 -17.532 1.00 88.94 179 ARG A N 1
ATOM 1469 C CA . ARG A 1 179 ? 5.104 15.129 -18.274 1.00 88.94 179 ARG A CA 1
ATOM 1470 C C . ARG A 1 179 ? 3.883 15.058 -17.357 1.00 88.94 179 ARG A C 1
ATOM 1472 O O . ARG A 1 179 ? 2.866 15.676 -17.652 1.00 88.94 179 ARG A O 1
ATOM 1479 N N . SER A 1 180 ? 3.989 14.307 -16.265 1.00 88.62 180 SER A N 1
ATOM 1480 C CA . SER A 1 180 ? 2.890 13.992 -15.347 1.00 88.62 180 SER A CA 1
ATOM 1481 C C . SER A 1 180 ? 3.316 14.304 -13.913 1.00 88.62 180 SER A C 1
ATOM 1483 O O . SER A 1 180 ? 3.285 13.453 -13.023 1.00 88.62 180 SER A O 1
ATOM 1485 N N . PHE A 1 181 ? 3.731 15.554 -13.691 1.00 90.00 181 PHE A N 1
ATOM 1486 C CA . PHE A 1 181 ? 4.288 16.017 -12.418 1.00 90.00 181 PHE A CA 1
ATOM 1487 C C . PHE A 1 181 ? 3.393 15.709 -11.209 1.00 90.00 181 PHE A C 1
ATOM 1489 O O . PHE A 1 181 ? 3.883 15.231 -10.189 1.00 90.00 181 PHE A O 1
ATOM 1496 N N . LEU A 1 182 ? 2.077 15.925 -11.325 1.00 90.06 182 LEU A N 1
ATOM 1497 C CA . LEU A 1 182 ? 1.133 15.685 -10.226 1.00 90.06 182 LEU A CA 1
ATOM 1498 C C . LEU A 1 182 ? 1.047 14.206 -9.835 1.00 90.06 182 LEU A C 1
ATOM 1500 O O . LEU A 1 182 ? 1.077 13.882 -8.649 1.00 90.06 182 LEU A O 1
ATOM 1504 N N . GLU A 1 183 ? 0.983 13.308 -10.818 1.00 90.19 183 GLU A N 1
ATOM 1505 C CA . GLU A 1 183 ? 0.969 11.863 -10.573 1.00 90.19 183 GLU A CA 1
ATOM 1506 C C . GLU A 1 183 ? 2.295 11.387 -9.972 1.00 90.19 183 GLU A C 1
ATOM 1508 O O . GLU A 1 183 ? 2.300 10.519 -9.101 1.00 90.19 183 GLU A O 1
ATOM 1513 N N . PHE A 1 184 ? 3.416 11.985 -10.391 1.00 90.25 184 PHE A N 1
ATOM 1514 C CA . PHE A 1 184 ? 4.730 11.687 -9.827 1.00 90.25 184 PHE A CA 1
ATOM 1515 C C . PHE A 1 184 ? 4.864 12.152 -8.374 1.00 90.25 184 PHE A C 1
ATOM 1517 O O . PHE A 1 184 ? 5.413 11.427 -7.543 1.00 90.25 184 PHE A O 1
ATOM 1524 N N . LEU A 1 185 ? 4.353 13.348 -8.069 1.00 93.00 185 LEU A N 1
ATOM 1525 C CA . LEU A 1 185 ? 4.421 13.979 -6.753 1.00 93.00 185 LEU A CA 1
ATOM 1526 C C . LEU A 1 185 ? 3.498 13.307 -5.730 1.00 93.00 185 LEU A C 1
ATOM 1528 O O . LEU A 1 185 ? 3.818 13.274 -4.543 1.00 93.00 185 LEU A O 1
ATOM 1532 N N . LEU A 1 186 ? 2.363 12.760 -6.167 1.00 93.88 186 LEU A N 1
ATOM 1533 C CA . LEU A 1 186 ? 1.333 12.244 -5.271 1.00 93.88 186 LEU A CA 1
ATOM 1534 C C . LEU A 1 186 ? 1.855 11.166 -4.292 1.00 93.88 186 LEU A C 1
ATOM 1536 O O . LEU A 1 186 ? 1.627 11.322 -3.088 1.00 93.88 186 LEU A O 1
ATOM 1540 N N . PRO A 1 187 ? 2.596 10.117 -4.706 1.00 93.62 187 PRO A N 1
ATOM 1541 C CA . PRO A 1 187 ? 3.167 9.167 -3.748 1.00 93.62 187 PRO A CA 1
ATOM 1542 C C . PRO A 1 187 ? 4.143 9.806 -2.754 1.00 93.62 187 PRO A C 1
ATOM 1544 O O . PRO A 1 187 ? 4.145 9.415 -1.588 1.00 93.62 187 PRO A O 1
ATOM 1547 N N . TYR A 1 188 ? 4.905 10.828 -3.160 1.00 91.88 188 TYR A N 1
ATOM 1548 C CA . TYR A 1 188 ? 5.776 11.586 -2.250 1.00 91.88 188 TYR A CA 1
ATOM 1549 C C . TYR A 1 188 ? 4.998 12.470 -1.271 1.00 91.88 188 TYR A C 1
ATOM 1551 O O . TYR A 1 188 ? 5.488 12.742 -0.180 1.00 91.88 188 TYR A O 1
ATOM 1559 N N . ALA A 1 189 ? 3.788 12.902 -1.621 1.00 93.88 189 ALA A N 1
ATOM 1560 C CA . ALA A 1 189 ? 2.930 13.648 -0.707 1.00 93.88 189 ALA A CA 1
ATOM 1561 C C . ALA A 1 189 ? 2.246 12.731 0.325 1.00 93.88 189 ALA A C 1
ATOM 1563 O O . ALA A 1 189 ? 2.079 13.117 1.479 1.00 93.88 189 ALA A O 1
ATOM 1564 N N . LEU A 1 190 ? 1.854 11.516 -0.077 1.00 95.44 190 LEU A N 1
ATOM 1565 C CA . LEU A 1 190 ? 1.032 10.620 0.746 1.00 95.44 190 LEU A CA 1
ATOM 1566 C C . LEU A 1 190 ? 1.852 9.620 1.575 1.00 95.44 190 LEU A C 1
ATOM 1568 O O . LEU A 1 190 ? 1.635 9.467 2.779 1.00 95.44 190 LEU A O 1
ATOM 1572 N N . VAL A 1 191 ? 2.790 8.909 0.942 1.00 94.62 191 VAL A N 1
ATOM 1573 C CA . VAL A 1 191 ? 3.478 7.761 1.555 1.00 94.62 191 VAL A CA 1
ATOM 1574 C C . VAL A 1 191 ? 4.375 8.171 2.731 1.00 94.62 191 VAL A C 1
ATOM 1576 O O . VAL A 1 191 ? 4.313 7.497 3.762 1.00 94.62 191 VAL A O 1
ATOM 1579 N N . PRO A 1 192 ? 5.134 9.286 2.681 1.00 92.44 192 PRO A N 1
ATOM 1580 C CA . PRO A 1 192 ? 5.896 9.754 3.840 1.00 92.44 192 PRO A CA 1
ATOM 1581 C C . PRO A 1 192 ? 5.024 10.063 5.059 1.00 92.44 192 PRO A C 1
ATOM 1583 O O . PRO A 1 192 ? 5.428 9.768 6.184 1.00 92.44 192 PRO A O 1
ATOM 1586 N N . VAL A 1 193 ? 3.806 10.581 4.858 1.00 94.88 193 VAL A N 1
ATOM 1587 C CA . VAL A 1 193 ? 2.853 10.810 5.955 1.00 94.88 193 VAL A CA 1
ATOM 1588 C C . VAL A 1 193 ? 2.439 9.478 6.581 1.00 94.88 193 VAL A C 1
ATOM 1590 O O . VAL A 1 193 ? 2.444 9.363 7.808 1.00 94.88 193 VAL A O 1
ATOM 1593 N N . TYR A 1 194 ? 2.159 8.443 5.777 1.00 95.06 194 TYR A N 1
ATOM 1594 C CA . TYR A 1 194 ? 1.901 7.103 6.317 1.00 95.06 194 TYR A CA 1
ATOM 1595 C C . TYR A 1 194 ? 3.088 6.608 7.142 1.00 95.06 194 TYR A C 1
ATOM 1597 O O . TYR A 1 194 ? 2.902 6.211 8.290 1.00 95.06 194 TYR A O 1
ATOM 1605 N N . SER A 1 195 ? 4.299 6.672 6.583 1.00 93.19 195 SER A N 1
ATOM 1606 C CA . SER A 1 195 ? 5.522 6.203 7.239 1.00 93.19 195 SER A CA 1
ATOM 1607 C C . SER A 1 195 ? 5.724 6.883 8.590 1.00 93.19 195 SER A C 1
ATOM 1609 O O . SER A 1 195 ? 5.873 6.196 9.599 1.00 93.19 195 SER A O 1
ATOM 1611 N N . LEU A 1 196 ? 5.647 8.217 8.644 1.00 94.56 196 LEU A N 1
ATOM 1612 C CA . LEU A 1 196 ? 5.796 8.987 9.883 1.00 94.56 196 LEU A CA 1
ATOM 1613 C C . LEU A 1 196 ? 4.786 8.563 10.952 1.00 94.56 196 LEU A C 1
ATOM 1615 O O . LEU A 1 196 ? 5.153 8.350 12.109 1.00 94.56 196 LEU A O 1
ATOM 1619 N N . PHE A 1 197 ? 3.516 8.403 10.579 1.00 94.94 197 PHE A N 1
ATOM 1620 C CA . PHE A 1 197 ? 2.479 8.019 11.531 1.00 94.94 197 PHE A CA 1
ATOM 1621 C C . PHE A 1 197 ? 2.556 6.541 11.937 1.00 94.94 197 PHE A C 1
ATOM 1623 O O . PHE A 1 197 ? 2.243 6.229 13.085 1.00 94.94 197 PHE A O 1
ATOM 1630 N N . PHE A 1 198 ? 3.020 5.643 11.064 1.00 93.31 198 PHE A N 1
ATOM 1631 C CA . PHE A 1 198 ? 3.312 4.253 11.425 1.00 93.31 198 PHE A CA 1
ATOM 1632 C C . PHE A 1 198 ? 4.496 4.154 12.391 1.00 93.31 198 PHE A C 1
ATOM 1634 O O . PHE A 1 198 ? 4.410 3.428 13.381 1.00 93.31 198 PHE A O 1
ATOM 1641 N N . PHE A 1 199 ? 5.566 4.920 12.162 1.00 93.94 199 PHE A N 1
ATOM 1642 C CA . PHE A 1 199 ? 6.691 5.016 13.094 1.00 93.94 199 PHE A CA 1
ATOM 1643 C C . PHE A 1 199 ? 6.252 5.572 14.448 1.00 93.94 199 PHE A C 1
ATOM 1645 O O . PHE A 1 199 ? 6.546 4.977 15.485 1.00 93.94 199 PHE A O 1
ATOM 1652 N N . LYS A 1 200 ? 5.486 6.670 14.445 1.00 93.94 200 LYS A N 1
ATOM 1653 C CA . LYS A 1 200 ? 4.902 7.242 15.663 1.00 93.94 200 LYS A CA 1
ATOM 1654 C C . LYS A 1 200 ? 4.054 6.209 16.409 1.00 93.94 200 LYS A C 1
ATOM 1656 O O . LYS A 1 200 ? 4.267 5.994 17.600 1.00 93.94 200 LYS A O 1
ATOM 1661 N N . PHE A 1 201 ? 3.147 5.530 15.705 1.00 91.75 201 PHE A N 1
ATOM 1662 C CA . PHE A 1 201 ? 2.313 4.472 16.271 1.00 91.75 201 PHE A CA 1
ATOM 1663 C C . PHE A 1 201 ? 3.157 3.346 16.879 1.00 91.75 201 PHE A C 1
ATOM 1665 O O . PHE A 1 201 ? 2.871 2.899 17.988 1.00 91.75 201 PHE A O 1
ATOM 1672 N N . PHE A 1 202 ? 4.220 2.912 16.197 1.00 92.38 202 PHE A N 1
ATOM 1673 C CA . PHE A 1 202 ? 5.103 1.858 16.691 1.00 92.38 202 PHE A CA 1
ATOM 1674 C C . PHE A 1 202 ? 5.789 2.256 18.005 1.00 92.38 202 PHE A C 1
ATOM 1676 O O . PHE A 1 202 ? 5.783 1.486 18.969 1.00 92.38 202 PHE A O 1
ATOM 1683 N N . ILE A 1 203 ? 6.335 3.474 18.066 1.00 91.56 203 ILE A N 1
ATOM 1684 C CA . ILE A 1 203 ? 6.994 4.004 19.264 1.00 91.56 203 ILE A CA 1
ATOM 1685 C C . ILE A 1 203 ? 5.997 4.094 20.424 1.00 91.56 203 ILE A C 1
ATOM 1687 O O . ILE A 1 203 ? 6.265 3.571 21.507 1.00 91.56 203 ILE A O 1
ATOM 1691 N N . GLU A 1 204 ? 4.836 4.711 20.209 1.00 90.19 204 GLU A N 1
ATOM 1692 C CA . GLU A 1 204 ? 3.827 4.906 21.256 1.00 90.19 204 GLU A CA 1
ATOM 1693 C C . GLU A 1 204 ? 3.279 3.566 21.779 1.00 90.19 204 GLU A C 1
ATOM 1695 O O . GLU A 1 204 ? 3.187 3.345 22.993 1.00 90.19 204 GLU A O 1
ATOM 1700 N N . GLN A 1 205 ? 2.962 2.643 20.870 1.00 88.12 205 GLN A N 1
ATOM 1701 C CA . GLN A 1 205 ? 2.265 1.404 21.201 1.00 88.12 205 GLN A CA 1
ATOM 1702 C C . GLN A 1 205 ? 3.186 0.300 21.724 1.00 88.12 205 GLN A C 1
ATOM 1704 O O . GLN A 1 205 ? 2.765 -0.476 22.584 1.00 88.12 205 GLN A O 1
ATOM 1709 N N . TYR A 1 206 ? 4.417 0.193 21.221 1.00 88.38 206 TYR A N 1
ATOM 1710 C CA . TYR A 1 206 ? 5.301 -0.927 21.560 1.00 88.38 206 TYR A CA 1
ATOM 1711 C C . TYR A 1 206 ? 6.483 -0.520 22.433 1.00 88.38 206 TYR A C 1
ATOM 1713 O O . TYR A 1 206 ? 6.823 -1.270 23.344 1.00 88.38 206 TYR A O 1
ATOM 1721 N N . LEU A 1 207 ? 7.069 0.663 22.235 1.00 88.38 207 LEU A N 1
ATOM 1722 C CA . LEU A 1 207 ? 8.207 1.103 23.050 1.00 88.38 207 LEU A CA 1
ATOM 1723 C C . LEU A 1 207 ? 7.734 1.816 24.325 1.00 88.38 207 LEU A C 1
ATOM 1725 O O . LEU A 1 207 ? 8.109 1.444 25.436 1.00 88.38 207 LEU A O 1
ATOM 1729 N N . MET A 1 208 ? 6.835 2.794 24.197 1.00 85.19 208 MET A N 1
ATOM 1730 C CA . MET A 1 208 ? 6.372 3.598 25.333 1.00 85.19 208 MET A CA 1
ATOM 1731 C C . MET A 1 208 ? 5.334 2.867 26.196 1.00 85.19 208 MET A C 1
ATOM 1733 O O . MET A 1 208 ? 5.409 2.917 27.427 1.00 85.19 208 MET A O 1
ATOM 1737 N N . SER A 1 209 ? 4.376 2.148 25.596 1.00 68.31 209 SER A N 1
ATOM 1738 C CA . SER A 1 209 ? 3.387 1.385 26.375 1.00 68.31 209 SER A CA 1
ATOM 1739 C C . SER A 1 209 ? 3.979 0.157 27.078 1.00 68.31 209 SER A C 1
ATOM 1741 O O . SER A 1 209 ? 3.424 -0.257 28.100 1.00 68.31 209 SER A O 1
ATOM 1743 N N . SER A 1 210 ? 5.063 -0.433 26.560 1.00 59.78 210 SER A N 1
ATOM 1744 C CA . SER A 1 210 ? 5.769 -1.529 27.241 1.00 59.78 210 SER A CA 1
ATOM 1745 C C . SER A 1 210 ? 6.485 -1.009 28.492 1.00 59.78 210 SER A C 1
ATOM 1747 O O . SER A 1 210 ? 6.269 -1.529 29.586 1.00 59.78 210 SER A O 1
ATOM 1749 N N . ASN A 1 211 ? 7.187 0.125 28.376 1.00 57.22 211 ASN A N 1
ATOM 1750 C CA . ASN A 1 211 ? 7.859 0.776 29.506 1.00 57.22 211 ASN A CA 1
ATOM 1751 C C . ASN A 1 211 ? 6.897 1.196 30.630 1.00 57.22 211 ASN A C 1
ATOM 1753 O O . ASN A 1 211 ? 7.242 1.085 31.806 1.00 57.22 211 ASN A O 1
ATOM 1757 N N . LYS A 1 212 ? 5.667 1.620 30.302 1.00 55.03 212 LYS A N 1
ATOM 1758 C CA . LYS A 1 212 ? 4.639 1.915 31.320 1.00 55.03 212 LYS A CA 1
ATOM 1759 C C . LYS A 1 212 ? 4.179 0.672 32.086 1.00 55.03 212 LYS A C 1
ATOM 1761 O O . LYS A 1 212 ? 3.925 0.774 33.281 1.00 55.03 212 LYS A O 1
ATOM 1766 N N . LYS A 1 213 ? 4.083 -0.493 31.435 1.00 55.91 213 LYS A N 1
ATOM 1767 C CA . LYS A 1 213 ? 3.718 -1.748 32.117 1.00 55.91 213 LYS A CA 1
ATOM 1768 C C . LYS A 1 213 ? 4.835 -2.250 33.025 1.00 55.91 213 LYS A C 1
ATOM 1770 O O . LYS A 1 213 ? 4.534 -2.658 34.137 1.00 55.91 213 LYS A O 1
ATOM 1775 N N . VAL A 1 214 ? 6.089 -2.147 32.580 1.00 57.19 214 VAL A N 1
ATOM 1776 C CA . VAL A 1 214 ? 7.273 -2.527 33.369 1.00 57.19 214 VAL A CA 1
ATOM 1777 C C . VAL A 1 214 ? 7.442 -1.624 34.601 1.00 57.19 214 VAL A C 1
ATOM 1779 O O . VAL A 1 214 ? 7.638 -2.128 35.704 1.00 57.19 214 VAL A O 1
ATOM 1782 N N . ARG A 1 215 ? 7.268 -0.301 34.456 1.00 50.22 215 ARG A N 1
ATOM 1783 C CA . ARG A 1 215 ? 7.293 0.639 35.597 1.00 50.22 215 ARG A CA 1
ATOM 1784 C C . ARG A 1 215 ? 6.119 0.461 36.566 1.00 50.22 215 ARG A C 1
ATOM 1786 O O . ARG A 1 215 ? 6.278 0.644 37.765 1.00 50.22 215 ARG A O 1
ATOM 1793 N N . ALA A 1 216 ? 4.935 0.099 36.071 1.00 54.47 216 ALA A N 1
ATOM 1794 C CA . ALA A 1 216 ? 3.781 -0.167 36.932 1.00 54.47 216 ALA A CA 1
ATOM 1795 C C . ALA A 1 216 ? 3.908 -1.490 37.713 1.00 54.47 216 ALA A C 1
ATOM 1797 O O . ALA A 1 216 ? 3.318 -1.613 38.783 1.00 54.47 216 ALA A O 1
ATOM 1798 N N . SER A 1 217 ? 4.658 -2.474 37.201 1.00 52.28 217 SER A N 1
ATOM 1799 C CA . SER A 1 217 ? 4.981 -3.698 37.946 1.00 52.28 217 SER A CA 1
ATOM 1800 C C . SER A 1 217 ? 6.080 -3.496 38.989 1.00 52.28 217 SER A C 1
ATOM 1802 O O . SER A 1 217 ? 5.987 -4.110 40.044 1.00 52.28 217 SER A O 1
ATOM 1804 N N . SER A 1 218 ? 7.066 -2.623 38.743 1.00 50.44 218 SER A N 1
ATOM 1805 C CA . SER A 1 218 ? 8.120 -2.333 39.728 1.00 50.44 218 SER A CA 1
ATOM 1806 C C . SER A 1 218 ? 7.594 -1.539 40.929 1.00 50.44 218 SER A C 1
ATOM 1808 O O . SER A 1 218 ? 7.947 -1.850 42.054 1.00 50.44 218 SER A O 1
ATOM 1810 N N . HIS A 1 219 ? 6.671 -0.592 40.720 1.00 52.84 219 HIS A N 1
ATOM 1811 C CA . HIS A 1 219 ? 6.040 0.173 41.811 1.00 52.84 219 HIS A CA 1
ATOM 1812 C C . HIS A 1 219 ? 5.000 -0.602 42.637 1.00 52.84 219 HIS A C 1
ATOM 1814 O O . HIS A 1 219 ? 4.492 -0.073 43.615 1.00 52.84 219 HIS A O 1
ATOM 1820 N N . LYS A 1 220 ? 4.626 -1.822 42.234 1.00 54.50 220 LYS A N 1
ATOM 1821 C CA . LYS A 1 220 ? 3.735 -2.702 43.014 1.00 54.50 220 LYS A CA 1
ATOM 1822 C C . LYS A 1 220 ? 4.496 -3.702 43.892 1.00 54.50 220 LYS A C 1
ATOM 1824 O O . LYS A 1 220 ? 3.854 -4.513 44.554 1.00 54.50 220 LYS A O 1
ATOM 1829 N N . GLN A 1 221 ? 5.826 -3.701 43.814 1.00 48.47 221 GLN A N 1
ATOM 1830 C CA . GLN A 1 221 ? 6.717 -4.577 44.579 1.00 48.47 221 GLN A CA 1
ATOM 1831 C C . GLN A 1 221 ? 7.511 -3.825 45.664 1.00 48.47 221 GLN A C 1
ATOM 1833 O O . GLN A 1 221 ? 8.246 -4.473 46.403 1.00 48.47 221 GLN A O 1
ATOM 1838 N N . GLU A 1 222 ? 7.335 -2.503 45.769 1.00 43.22 222 GLU A N 1
ATOM 1839 C CA . GLU A 1 222 ? 7.657 -1.681 46.951 1.00 43.22 222 GLU A CA 1
ATOM 1840 C C . GLU A 1 222 ? 6.387 -1.457 47.777 1.00 43.22 222 GLU A C 1
ATOM 1842 O O . GLU A 1 222 ? 6.499 -1.440 49.022 1.00 43.22 222 GLU A O 1
#

Radius of gyration: 19.71 Å; Cα contacts (8 Å, |Δi|>4): 200; chains: 1; bounding box: 48×34×68 Å

Solvent-accessible surface area (backbone atoms only — not comparable to full-atom values): 11872 Å² total; per-residue (Å²): 131,72,66,75,61,58,50,76,74,58,54,74,67,55,56,52,49,52,51,33,52,53,27,46,51,49,16,54,52,20,42,49,50,14,51,55,51,47,51,49,34,56,74,70,46,25,77,79,34,68,64,49,38,36,53,48,70,73,55,73,76,56,44,51,53,51,52,52,56,33,53,42,35,60,59,53,45,50,58,58,51,54,43,43,57,72,70,44,50,73,80,74,67,29,66,63,56,55,52,47,55,71,46,46,35,64,48,34,68,48,35,62,78,34,35,30,41,32,54,44,44,35,35,46,52,16,48,48,43,20,57,50,22,43,34,69,43,71,60,59,64,78,80,52,52,63,54,53,53,50,48,49,49,53,39,52,53,51,53,52,51,50,58,65,46,37,41,77,73,25,76,92,38,51,59,39,60,76,76,42,40,66,65,57,45,45,56,68,65,48,50,57,54,51,45,54,46,50,53,50,49,47,43,53,62,57,56,51,48,46,52,52,53,56,52,57,55,57,69,72,74,112

Nearest PDB structures (foldseek):
  3zx6-assembly1_B  TM=1.772E-01  e=8.524E+00  Archaeoglobus fulgidus DSM 4304

Mean predicted aligned error: 6.27 Å